Protein AF-A0A852MJ49-F1 (afdb_monomer)

Sequence (186 aa):
MVRHGMGSFLVFVGLRGSAAELALPATNFWIYPHNDLDAMMTRYAALSRDEVPENLAMMFITFPAAKDPTYEQRHPGRSCMTILTMARYEWFEEWAGTRAKHRGPDYERYKVAIAQRLLERALQRFPHLRDKVEFVEAASPLTNQHYLAAPRGEMYGAEHDVGRFSPAVVAAMRAETPVKNLYLTG

Solvent-accessible surface area (backbone atoms only — not comparable to full-atom values): 10591 Å² total; per-residue (Å²): 127,74,50,75,22,66,9,36,30,38,31,44,33,36,30,63,34,26,31,74,82,64,67,48,56,66,58,76,44,80,48,60,90,58,88,60,55,66,65,44,52,54,54,46,73,68,51,55,59,88,52,41,52,84,53,68,59,49,40,35,42,37,28,62,39,41,63,38,94,61,38,48,82,79,38,67,58,35,26,40,40,39,37,37,32,81,30,62,36,76,64,52,48,91,52,60,92,50,50,86,101,58,58,52,71,66,54,51,51,55,53,47,48,38,42,49,46,53,48,54,57,49,36,69,78,42,56,90,46,64,91,24,62,76,43,78,50,70,39,44,20,72,44,35,26,69,78,68,65,24,91,54,10,28,78,73,52,58,37,96,53,77,70,51,72,36,72,70,32,50,65,72,68,49,61,79,55,96,50,88,96,53,80,67,85,134

Nearest PDB structures (foldseek):
  2vfu-assembly1_A  TM=3.421E-01  e=7.381E-01  Streptomyces coelicolor A3(2)
  4cw4-assembly1_A-2  TM=2.694E-01  e=7.046E+00  Pseudomonas aeruginosa PAO1

InterPro domains:
  IPR052206 All-trans-retinol saturase [PTHR46091] (1-186)

Mean predicted aligned error: 3.56 Å

Foldseek 3Di:
DFAWAWAKKKKKWKFFFACVRLVPDQDKDKDAPDPPLPVLVVVQVPDALVCCLVRFGIKMKHWVRNNDPCNCVVPPRMTMMMMMGTHWLVSVVVQPPPDPVGSDPVSVVSSVSNQVSRVVVVCVVRVSRPVTTDDMDMDDLNNLCVPVVQVSNGPPTTHPDPVCPPPVNVVVPDQDDPDPPDGDDD

pLDDT: mean 95.4, std 3.11, range [75.81, 98.62]

Secondary structure (DSSP, 8-state):
-PPBPPEEEEEEEEEES-TTTTT--SSEEEE-S-S-HHHHHHHHHT--GGGTTT----EEEE-HHHH-TTHHHHSTTEEEEEEEEEE-GGGTGGGTTSBTTBS-HHHHHHHHHHHHHHHHHHHHH-GGGTTTEEEEEEE-HHHHHHHH--TT-BSSSB--SGGGGSHHHHHHT-S--SSTT-----

Organism: NCBI:txid1463675

Structure (mmCIF, N/CA/C/O backbone):
data_AF-A0A852MJ49-F1
#
_entry.id   AF-A0A852MJ49-F1
#
loop_
_atom_site.group_PDB
_atom_site.id
_atom_site.type_symbol
_atom_site.label_atom_id
_atom_site.label_alt_id
_atom_site.label_comp_id
_atom_site.label_asym_id
_atom_site.label_entity_id
_atom_site.label_seq_id
_atom_site.pdbx_PDB_ins_code
_atom_site.Cartn_x
_atom_site.Cartn_y
_atom_site.Cartn_z
_atom_site.occupancy
_atom_site.B_iso_or_equiv
_atom_site.auth_seq_id
_atom_site.auth_comp_id
_atom_site.auth_asym_id
_atom_site.auth_atom_id
_atom_site.pdbx_PDB_model_num
ATOM 1 N N . MET A 1 1 ? 17.516 -3.529 -19.414 1.00 75.81 1 MET A N 1
ATOM 2 C CA . MET A 1 1 ? 17.269 -2.334 -18.577 1.00 75.81 1 MET A CA 1
ATOM 3 C C . MET A 1 1 ? 16.587 -2.807 -17.304 1.00 75.81 1 MET A C 1
ATOM 5 O O . MET A 1 1 ? 15.834 -3.771 -17.395 1.00 75.81 1 MET A O 1
ATOM 9 N N . VAL A 1 2 ? 16.896 -2.221 -16.144 1.00 88.56 2 VAL A N 1
ATOM 10 C CA . VAL A 1 2 ? 16.235 -2.596 -14.882 1.00 88.56 2 VAL A CA 1
ATOM 11 C C . VAL A 1 2 ? 14.743 -2.269 -14.974 1.00 88.56 2 VAL A C 1
ATOM 13 O O . VAL A 1 2 ? 14.372 -1.257 -15.567 1.00 88.56 2 VAL A O 1
ATOM 16 N N . ARG A 1 3 ? 13.889 -3.146 -14.449 1.00 91.56 3 ARG A N 1
ATOM 17 C CA . ARG A 1 3 ? 12.440 -2.930 -14.414 1.00 91.56 3 ARG A CA 1
ATOM 18 C C . ARG A 1 3 ? 12.051 -2.380 -13.048 1.00 91.56 3 ARG A C 1
ATOM 20 O O . ARG A 1 3 ? 12.646 -2.772 -12.048 1.00 91.56 3 ARG A O 1
ATOM 27 N N . HIS A 1 4 ? 11.062 -1.494 -13.012 1.00 93.38 4 HIS A N 1
ATOM 28 C CA . HIS A 1 4 ? 10.449 -1.075 -11.752 1.00 93.38 4 HIS A CA 1
ATOM 29 C C . HIS A 1 4 ? 9.685 -2.250 -11.152 1.00 93.38 4 HIS A C 1
ATOM 31 O O . HIS A 1 4 ? 8.971 -2.944 -11.881 1.00 93.38 4 HIS A O 1
ATOM 37 N N . GLY A 1 5 ? 9.845 -2.457 -9.848 1.00 93.75 5 GLY A N 1
ATOM 38 C CA . GLY A 1 5 ? 9.038 -3.413 -9.109 1.00 93.75 5 GLY A CA 1
ATOM 39 C C . GLY A 1 5 ? 7.588 -2.957 -9.014 1.00 93.75 5 GLY A C 1
ATOM 40 O O . GLY A 1 5 ? 7.250 -1.798 -9.274 1.00 93.75 5 GLY A O 1
ATOM 41 N N . MET A 1 6 ? 6.712 -3.873 -8.615 1.00 93.06 6 MET A N 1
ATOM 42 C CA . MET A 1 6 ? 5.319 -3.518 -8.380 1.00 93.06 6 MET A CA 1
ATOM 43 C C . MET A 1 6 ? 5.183 -2.516 -7.219 1.00 93.06 6 MET A C 1
ATOM 45 O O . MET A 1 6 ? 5.873 -2.594 -6.198 1.00 93.06 6 MET A O 1
ATOM 49 N N . GLY A 1 7 ? 4.281 -1.553 -7.394 1.00 95.44 7 GLY A N 1
ATOM 50 C CA . GLY A 1 7 ? 3.926 -0.581 -6.371 1.00 95.44 7 GLY A CA 1
ATOM 51 C C . GLY A 1 7 ? 2.966 -1.134 -5.329 1.00 95.44 7 GLY A C 1
ATOM 52 O O . GLY A 1 7 ? 2.617 -2.319 -5.309 1.00 95.44 7 GLY A O 1
ATOM 53 N N . SER A 1 8 ? 2.512 -0.239 -4.460 1.00 95.19 8 SER A N 1
ATOM 54 C CA . SER A 1 8 ? 1.530 -0.549 -3.428 1.00 95.19 8 SER A CA 1
ATOM 55 C C . SER A 1 8 ? 0.316 0.353 -3.482 1.00 95.19 8 SER A C 1
ATOM 57 O O . SER A 1 8 ? 0.351 1.485 -3.967 1.00 95.19 8 SER A O 1
ATOM 59 N N . PHE A 1 9 ? -0.765 -0.183 -2.934 1.00 97.88 9 PHE A N 1
ATOM 60 C CA . PHE A 1 9 ? -1.941 0.568 -2.563 1.00 97.88 9 PHE A CA 1
ATOM 61 C C . PHE A 1 9 ? -2.156 0.410 -1.061 1.00 97.88 9 PHE A C 1
ATOM 63 O O . PHE A 1 9 ? -2.273 -0.706 -0.549 1.00 9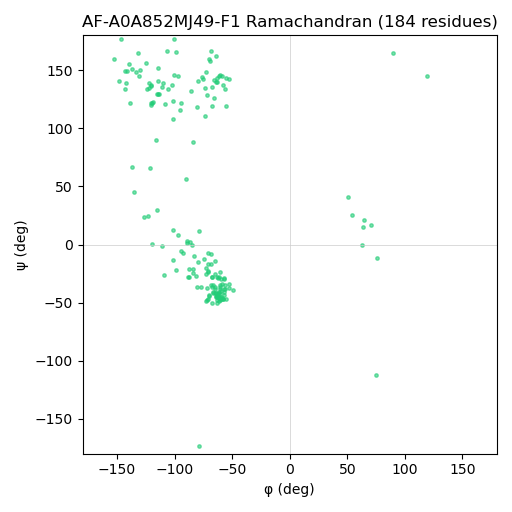7.88 9 PHE A O 1
ATOM 70 N N . LEU A 1 10 ? -2.173 1.534 -0.356 1.00 98.00 10 LEU A N 1
ATOM 71 C CA . LEU A 1 10 ? -2.323 1.600 1.092 1.00 98.00 10 LEU A CA 1
ATOM 72 C C . LEU A 1 10 ? -3.686 2.184 1.434 1.00 98.00 10 LEU A C 1
ATOM 74 O O . LEU A 1 10 ? -4.102 3.167 0.831 1.00 98.00 10 LEU A O 1
ATOM 78 N N . VAL A 1 11 ? -4.344 1.616 2.437 1.00 98.50 11 VAL A N 1
ATOM 79 C CA . VAL A 1 11 ? -5.546 2.170 3.060 1.00 98.50 11 VAL A CA 1
ATOM 80 C C . VAL A 1 11 ? -5.233 2.442 4.521 1.00 98.50 11 VAL A C 1
ATOM 82 O O . VAL A 1 11 ? -4.845 1.539 5.262 1.00 98.50 11 VAL A O 1
ATOM 85 N N . PHE A 1 12 ? -5.411 3.688 4.930 1.00 98.44 12 PHE A N 1
ATOM 86 C CA . PHE A 1 12 ? -5.281 4.157 6.298 1.00 98.44 12 PHE A CA 1
ATOM 87 C C . PHE A 1 12 ? -6.675 4.305 6.890 1.00 98.44 12 PHE A C 1
ATOM 89 O O . PHE A 1 12 ? -7.514 5.021 6.344 1.00 98.44 12 PHE A O 1
ATOM 96 N N . VAL A 1 13 ? -6.921 3.620 8.001 1.00 98.62 13 VAL A N 1
ATOM 97 C CA . VAL A 1 13 ? -8.224 3.586 8.661 1.00 98.62 13 VAL A CA 1
ATOM 98 C C . VAL A 1 13 ? -8.070 4.115 10.079 1.00 98.62 13 VAL A C 1
ATOM 100 O O . VAL A 1 13 ? -7.307 3.562 10.874 1.00 98.62 13 VAL A O 1
ATOM 103 N N . GLY A 1 14 ? -8.790 5.190 10.387 1.00 98.31 14 GLY A N 1
ATOM 104 C CA . GLY A 1 14 ? -8.919 5.723 11.740 1.00 98.31 14 GLY A CA 1
ATOM 105 C C . GLY A 1 14 ? -10.050 5.020 12.483 1.00 98.31 14 GLY A C 1
ATOM 106 O O . GLY A 1 14 ? -11.146 4.869 11.935 1.00 98.31 14 GLY A O 1
ATOM 107 N N . LEU A 1 15 ? -9.780 4.587 13.713 1.00 98.56 15 LEU A N 1
ATOM 108 C CA . LEU A 1 15 ? -10.715 3.842 14.548 1.00 98.56 15 LEU A CA 1
ATOM 109 C C . LEU A 1 15 ? -10.999 4.587 15.860 1.00 98.56 15 LEU A C 1
ATOM 111 O O . LEU A 1 15 ? -10.075 5.071 16.521 1.00 98.56 15 LEU A O 1
ATOM 115 N N . ARG A 1 16 ? -12.275 4.618 16.259 1.00 98.56 16 ARG A N 1
ATOM 116 C CA . ARG A 1 16 ? -12.730 5.077 17.576 1.00 98.56 16 ARG A CA 1
ATOM 117 C C . ARG A 1 16 ? -12.555 3.969 18.607 1.00 98.56 16 ARG A C 1
ATOM 119 O O . ARG A 1 16 ? -13.210 2.932 18.511 1.00 98.56 16 ARG A O 1
ATOM 126 N N . GLY A 1 17 ? -11.730 4.225 19.611 1.00 97.88 17 GLY A N 1
ATOM 127 C CA . GLY A 1 17 ? -11.363 3.293 20.672 1.00 97.88 17 GLY A CA 1
ATOM 128 C C . GLY A 1 17 ? -9.861 3.019 20.688 1.00 97.88 17 GLY A C 1
ATOM 129 O O . GLY A 1 17 ? -9.205 2.967 19.642 1.00 97.88 17 GLY A O 1
ATOM 130 N N . SER A 1 18 ? -9.327 2.845 21.891 1.00 98.06 18 SER A N 1
ATOM 131 C CA . SER A 1 18 ? -7.948 2.424 22.136 1.00 98.06 18 SER A CA 1
ATOM 132 C C . SER A 1 18 ? -7.691 1.009 21.611 1.00 98.06 18 SER A C 1
ATOM 134 O O . SER A 1 18 ? -8.610 0.209 21.414 1.00 98.06 18 SER A O 1
ATOM 136 N N . ALA A 1 19 ? -6.417 0.650 21.432 1.00 97.56 19 ALA A N 1
ATOM 137 C CA . ALA A 1 19 ? -6.051 -0.710 21.035 1.00 97.56 19 ALA A CA 1
ATOM 138 C C . ALA A 1 19 ? -6.541 -1.774 22.038 1.00 97.56 19 ALA A C 1
ATOM 140 O O . ALA A 1 19 ? -6.921 -2.868 21.624 1.00 97.56 19 ALA A O 1
ATOM 141 N N . ALA A 1 20 ? -6.570 -1.445 23.335 1.00 96.81 20 ALA A N 1
ATOM 142 C CA . ALA A 1 20 ? -7.043 -2.341 24.386 1.00 96.81 20 ALA A CA 1
ATOM 143 C C . ALA A 1 20 ? -8.570 -2.521 24.355 1.00 96.81 20 ALA A C 1
ATOM 145 O O . ALA A 1 20 ? -9.042 -3.656 24.359 1.00 96.81 20 ALA A O 1
ATOM 146 N N . GLU A 1 21 ? -9.341 -1.430 24.265 1.00 97.69 21 GLU A N 1
ATOM 147 C CA . GLU A 1 21 ? -10.814 -1.481 24.184 1.00 97.69 21 GLU A CA 1
ATOM 148 C C . GLU A 1 21 ? -11.299 -2.251 22.954 1.00 97.69 21 GLU A C 1
ATOM 150 O O . GLU A 1 21 ? -12.303 -2.959 23.008 1.00 97.69 21 GLU A O 1
ATOM 155 N N . LEU A 1 22 ? -10.575 -2.112 21.842 1.00 98.00 22 LEU A N 1
ATOM 156 C CA . LEU A 1 22 ? -10.893 -2.768 20.579 1.00 98.00 22 LEU A CA 1
ATOM 157 C C . LEU A 1 22 ? -10.255 -4.157 20.437 1.00 98.00 22 LEU A C 1
ATOM 159 O O . LEU A 1 22 ? -10.430 -4.786 19.398 1.00 98.00 22 LEU A O 1
ATOM 163 N N . ALA A 1 23 ? -9.515 -4.636 21.444 1.00 97.19 23 ALA A N 1
ATOM 164 C CA . ALA A 1 23 ? -8.791 -5.908 21.412 1.00 97.19 23 ALA A CA 1
ATOM 165 C C . ALA A 1 23 ? -7.910 -6.085 20.151 1.00 97.19 23 ALA A C 1
ATOM 167 O O . ALA A 1 23 ? -7.850 -7.166 19.555 1.00 97.19 23 ALA A O 1
ATOM 168 N N . LEU A 1 24 ? -7.227 -5.014 19.729 1.00 97.62 24 LEU A N 1
ATOM 169 C CA . LEU A 1 24 ? -6.393 -5.026 18.529 1.00 97.62 24 LEU A CA 1
ATOM 170 C C . LEU A 1 24 ? -5.110 -5.839 18.762 1.00 97.62 24 LEU A C 1
ATOM 172 O O . LEU A 1 24 ? -4.369 -5.567 19.709 1.00 97.62 24 LEU A O 1
ATOM 176 N N . PRO A 1 25 ? -4.783 -6.800 17.884 1.00 96.38 25 PRO A N 1
ATOM 177 C CA . PRO A 1 25 ? -3.556 -7.574 18.006 1.00 96.38 25 PRO A CA 1
ATOM 178 C C . PRO A 1 25 ? -2.329 -6.765 17.558 1.00 96.38 25 PRO A C 1
ATOM 180 O O . PRO A 1 25 ? -2.361 -6.056 16.553 1.00 96.38 25 PRO A O 1
ATOM 183 N N . ALA A 1 26 ? -1.195 -6.964 18.233 1.00 96.06 26 ALA A N 1
ATOM 184 C CA . ALA A 1 26 ? 0.102 -6.403 17.835 1.00 96.06 26 ALA A CA 1
ATOM 185 C C . ALA A 1 26 ? 0.786 -7.178 16.682 1.00 96.06 26 ALA A C 1
ATOM 187 O O . ALA A 1 26 ? 1.964 -6.967 16.389 1.00 96.06 26 ALA A O 1
ATOM 188 N N . THR A 1 27 ? 0.071 -8.091 16.017 1.00 96.50 27 THR A N 1
ATOM 189 C CA . THR A 1 27 ? 0.585 -8.924 14.923 1.00 96.50 27 THR A CA 1
ATOM 190 C C . THR A 1 27 ? 0.216 -8.368 13.548 1.00 96.50 27 THR A C 1
ATOM 192 O O . THR A 1 27 ? -0.621 -7.478 13.399 1.00 96.50 27 THR A O 1
ATOM 195 N N . ASN A 1 28 ? 0.885 -8.895 12.526 1.00 97.50 28 ASN A N 1
ATOM 196 C CA . ASN A 1 28 ? 0.569 -8.645 11.127 1.00 97.50 28 ASN A CA 1
ATOM 197 C C . ASN A 1 28 ? -0.213 -9.814 10.544 1.00 97.50 28 ASN A C 1
ATOM 199 O O . ASN A 1 28 ? 0.083 -10.968 10.854 1.00 97.50 28 ASN A O 1
ATOM 203 N N . PHE A 1 29 ? -1.131 -9.518 9.632 1.00 97.81 29 PHE A N 1
ATOM 204 C CA . PHE A 1 29 ? -1.857 -10.530 8.875 1.00 97.81 29 PHE A CA 1
ATOM 205 C C . PHE A 1 29 ? -1.502 -10.403 7.406 1.00 97.81 29 PHE A C 1
ATOM 207 O O . PHE A 1 29 ? -1.608 -9.315 6.856 1.00 97.81 29 PHE A O 1
ATOM 214 N N . TRP A 1 30 ? -1.133 -11.516 6.782 1.00 96.88 30 TRP A N 1
ATOM 215 C CA . TRP A 1 30 ? -1.100 -11.666 5.332 1.00 96.88 30 TRP A CA 1
A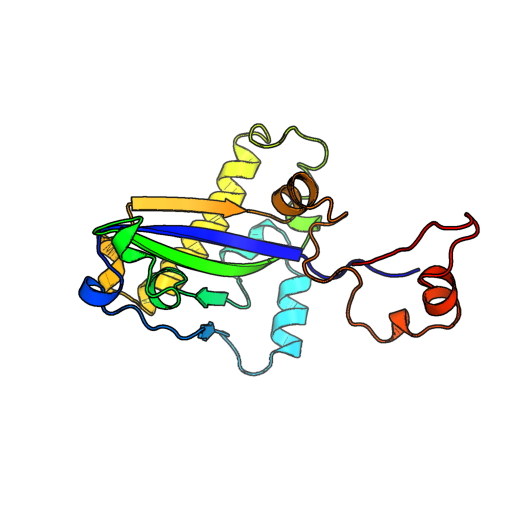TOM 216 C C . TRP A 1 30 ? -2.250 -12.584 4.947 1.00 96.88 30 TRP A C 1
ATOM 218 O O . TRP A 1 30 ? -2.345 -13.702 5.452 1.00 96.88 30 TRP A O 1
ATOM 228 N N . ILE A 1 31 ? -3.152 -12.093 4.108 1.00 95.38 31 ILE A N 1
ATOM 229 C CA . ILE A 1 31 ? -4.366 -12.800 3.719 1.00 95.38 31 ILE A CA 1
ATOM 230 C C . ILE A 1 31 ? -4.334 -12.967 2.206 1.00 95.38 31 ILE A C 1
ATOM 232 O O . ILE A 1 31 ? -4.289 -11.986 1.460 1.00 95.38 31 ILE A O 1
ATOM 236 N N . TYR A 1 32 ? -4.387 -14.225 1.783 1.00 95.00 32 TYR A N 1
ATOM 237 C CA . TYR A 1 32 ? -4.420 -14.639 0.390 1.00 95.00 32 TYR A CA 1
ATOM 238 C C . TYR A 1 32 ? -5.703 -15.447 0.144 1.00 95.00 32 TYR A C 1
ATOM 240 O O . TYR A 1 32 ? -6.054 -16.284 0.977 1.00 95.00 32 TYR A O 1
ATOM 248 N N . PRO A 1 33 ? -6.419 -15.218 -0.969 1.00 90.62 33 PRO A N 1
ATOM 249 C CA . PRO A 1 33 ? -7.602 -15.990 -1.337 1.00 90.62 33 PRO A CA 1
ATOM 250 C C . PRO A 1 33 ? -7.262 -17.408 -1.825 1.00 90.62 33 PRO A C 1
ATOM 252 O O . PRO A 1 33 ? -8.130 -18.279 -1.818 1.00 90.62 33 PRO A O 1
ATOM 255 N N . HIS A 1 34 ? -6.016 -17.652 -2.250 1.00 90.94 34 HIS A N 1
ATOM 256 C CA . HIS A 1 34 ? -5.562 -18.922 -2.819 1.00 90.94 34 HIS A CA 1
ATOM 257 C C . HIS A 1 34 ? -4.162 -19.299 -2.315 1.00 90.94 34 HIS A C 1
ATOM 259 O O . HIS A 1 34 ? -3.375 -18.427 -1.957 1.00 90.94 34 HIS A O 1
ATOM 265 N N . ASN A 1 35 ? -3.847 -20.599 -2.332 1.00 93.94 35 ASN A N 1
ATOM 266 C CA . ASN A 1 35 ? -2.543 -21.129 -1.905 1.00 93.94 35 ASN A CA 1
ATOM 267 C C . ASN A 1 35 ? -1.473 -21.087 -3.010 1.00 93.94 35 ASN A C 1
ATOM 269 O O . ASN A 1 35 ? -0.285 -21.074 -2.706 1.00 93.94 35 ASN A O 1
ATOM 273 N N . ASP A 1 36 ? -1.883 -21.078 -4.281 1.00 96.00 36 ASP A N 1
ATOM 274 C CA . ASP A 1 36 ? -0.975 -20.906 -5.419 1.00 96.00 36 ASP A CA 1
ATOM 275 C C . ASP A 1 36 ? -0.733 -19.410 -5.648 1.00 96.00 36 ASP A C 1
ATOM 277 O O . ASP A 1 36 ? -1.480 -18.733 -6.367 1.00 96.00 36 ASP A O 1
ATOM 281 N N . LEU A 1 37 ? 0.276 -18.888 -4.950 1.00 94.56 37 LEU A N 1
ATOM 282 C CA . LEU A 1 37 ? 0.601 -17.465 -4.951 1.00 94.56 37 LEU A CA 1
ATOM 283 C C . LEU A 1 37 ? 1.119 -17.004 -6.316 1.00 94.56 37 LEU A C 1
ATOM 285 O O . LEU A 1 37 ? 0.766 -15.911 -6.754 1.00 94.56 37 LEU A O 1
ATOM 289 N N . ASP A 1 38 ? 1.881 -17.840 -7.019 1.00 93.50 38 ASP A N 1
ATOM 290 C CA . ASP A 1 38 ? 2.473 -17.491 -8.310 1.00 93.50 38 ASP A CA 1
ATOM 291 C C . ASP A 1 38 ? 1.396 -17.332 -9.387 1.00 93.50 38 ASP A C 1
ATOM 293 O O . ASP A 1 38 ? 1.324 -16.294 -10.057 1.00 93.50 38 ASP A O 1
ATOM 297 N N . ALA A 1 39 ? 0.495 -18.311 -9.524 1.00 95.62 39 ALA A N 1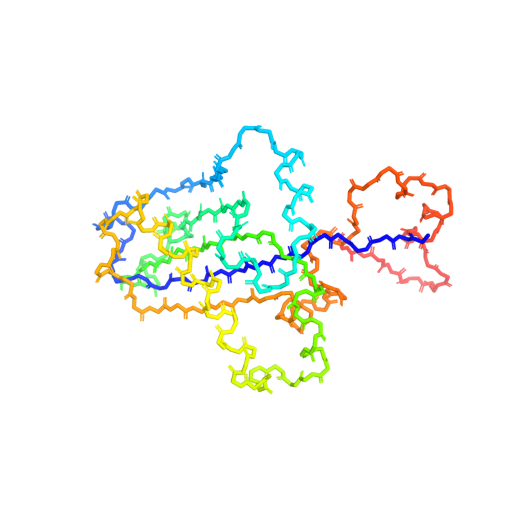
ATOM 298 C CA . ALA A 1 39 ? -0.606 -18.216 -10.480 1.00 95.62 39 ALA A CA 1
ATOM 299 C C . ALA A 1 39 ? -1.579 -17.087 -10.114 1.00 95.62 39 ALA A C 1
ATOM 301 O O . ALA A 1 39 ? -2.114 -16.403 -10.991 1.00 95.62 39 ALA A O 1
ATOM 302 N N . MET A 1 40 ? -1.821 -16.869 -8.818 1.00 95.50 40 MET A N 1
ATOM 303 C CA . MET A 1 40 ? -2.656 -15.772 -8.334 1.00 95.50 40 MET A CA 1
ATOM 304 C C . MET A 1 40 ? -2.060 -14.407 -8.697 1.00 95.50 40 MET A C 1
ATOM 306 O O . MET A 1 40 ? -2.761 -13.590 -9.293 1.00 95.50 40 MET A O 1
ATOM 310 N N . MET A 1 41 ? -0.780 -14.173 -8.404 1.00 94.00 41 MET A N 1
ATOM 311 C CA . MET A 1 41 ? -0.117 -12.904 -8.709 1.00 94.00 41 MET A CA 1
ATOM 312 C C . MET A 1 41 ? 0.050 -12.688 -10.216 1.00 94.00 41 MET A C 1
ATOM 314 O O . MET A 1 41 ? -0.114 -11.562 -10.682 1.00 94.00 41 MET A O 1
ATOM 318 N N . THR A 1 42 ? 0.279 -13.754 -10.990 1.00 94.75 42 THR A N 1
ATOM 319 C CA . THR A 1 42 ? 0.332 -13.696 -12.462 1.00 94.75 42 THR A CA 1
ATOM 320 C C . THR A 1 42 ? -1.001 -13.235 -13.047 1.00 94.75 42 THR A C 1
ATOM 322 O O . THR A 1 42 ? -1.034 -12.308 -13.855 1.00 94.75 42 THR A O 1
ATOM 325 N N . ARG A 1 43 ? -2.118 -13.829 -12.601 1.00 96.06 43 ARG A N 1
ATOM 326 C CA . ARG A 1 43 ? -3.466 -13.408 -13.018 1.00 96.06 43 ARG A CA 1
ATOM 327 C C . ARG A 1 43 ? -3.765 -11.977 -12.586 1.00 96.06 43 ARG A C 1
ATOM 329 O O . ARG A 1 43 ? -4.251 -11.195 -13.391 1.00 96.06 43 ARG A O 1
ATOM 336 N N . TYR A 1 44 ? -3.428 -11.626 -11.347 1.00 96.44 44 TYR A N 1
ATOM 337 C CA . TYR A 1 44 ? -3.658 -10.290 -10.802 1.00 96.44 44 TYR A CA 1
ATOM 338 C C . TYR A 1 44 ? -2.910 -9.204 -11.573 1.00 96.44 44 TYR A C 1
ATOM 340 O O . TYR A 1 44 ? -3.488 -8.180 -11.922 1.00 96.44 44 TYR A O 1
ATOM 348 N N . ALA A 1 45 ? -1.636 -9.434 -11.897 1.00 94.50 45 ALA A N 1
ATOM 349 C CA . ALA A 1 45 ? -0.834 -8.483 -12.656 1.00 94.50 45 ALA A CA 1
ATOM 350 C C . ALA A 1 45 ? -1.352 -8.278 -14.092 1.00 94.50 45 ALA A C 1
ATOM 352 O O . ALA A 1 45 ? -1.118 -7.214 -14.672 1.00 94.50 45 ALA A O 1
ATOM 353 N N . ALA A 1 46 ? -2.060 -9.264 -14.651 1.00 96.44 46 ALA A N 1
ATOM 354 C CA . ALA A 1 46 ? -2.650 -9.211 -15.986 1.00 96.44 46 ALA A CA 1
ATOM 355 C C . ALA A 1 46 ? -4.010 -8.490 -16.048 1.00 96.44 46 ALA A C 1
ATOM 357 O O . ALA A 1 46 ? -4.487 -8.224 -17.149 1.00 96.44 46 ALA A O 1
ATOM 358 N N . LEU A 1 47 ? -4.619 -8.159 -14.903 1.00 97.31 47 LEU A N 1
ATOM 359 C CA . LEU A 1 47 ? -5.917 -7.486 -14.858 1.00 97.31 47 LEU A CA 1
ATOM 360 C C . LEU A 1 47 ? -5.869 -6.092 -15.489 1.00 97.31 47 LEU A C 1
ATOM 362 O O . LEU A 1 47 ? -4.915 -5.323 -15.294 1.00 97.31 47 LEU A O 1
ATOM 366 N N . SER A 1 48 ? -6.956 -5.740 -16.173 1.00 97.00 48 SER A N 1
ATOM 367 C CA . SER A 1 48 ? -7.266 -4.347 -16.473 1.00 97.00 48 SER A CA 1
ATOM 368 C C . SER A 1 48 ? -7.654 -3.606 -15.192 1.00 97.00 48 SER A C 1
ATOM 370 O O . SER A 1 48 ? -8.081 -4.214 -14.209 1.00 97.00 48 SER A O 1
ATOM 372 N N . ARG A 1 49 ? -7.526 -2.273 -15.191 1.00 95.44 49 ARG A N 1
ATOM 373 C CA . ARG A 1 49 ? -7.826 -1.460 -13.999 1.00 95.44 49 ARG A CA 1
ATOM 374 C C . ARG A 1 49 ? -9.255 -1.689 -13.484 1.00 95.44 49 ARG A C 1
ATOM 376 O O . ARG A 1 49 ? -9.462 -1.767 -12.281 1.00 95.44 49 ARG A O 1
ATOM 383 N N . ASP A 1 50 ? -10.222 -1.852 -14.386 1.00 95.31 50 ASP A N 1
ATOM 384 C CA . ASP A 1 50 ? -11.642 -1.939 -14.032 1.00 95.31 50 ASP A CA 1
ATOM 385 C C . ASP A 1 50 ? -11.969 -3.261 -13.316 1.00 95.31 50 ASP A C 1
ATOM 387 O O . ASP A 1 50 ? -12.914 -3.333 -12.534 1.00 95.31 50 ASP A O 1
ATOM 391 N N . GLU A 1 51 ? -11.150 -4.297 -13.516 1.00 96.88 51 GLU A N 1
ATOM 392 C CA . GLU A 1 51 ? -11.300 -5.600 -12.863 1.00 96.88 51 GLU A CA 1
ATOM 393 C C . GLU A 1 51 ? -10.660 -5.649 -11.465 1.00 96.88 51 GLU A C 1
ATOM 395 O O . GLU A 1 51 ? -11.020 -6.505 -10.651 1.00 96.88 51 GLU A O 1
ATOM 400 N N . VAL A 1 52 ? -9.716 -4.748 -11.161 1.00 96.50 52 VAL A N 1
ATOM 401 C CA . VAL A 1 52 ? -8.914 -4.775 -9.923 1.00 96.50 52 VAL A CA 1
ATOM 402 C C . VAL A 1 52 ? -9.758 -4.729 -8.644 1.00 96.50 52 VAL A C 1
ATOM 404 O O . VAL A 1 52 ? -9.487 -5.552 -7.764 1.00 96.50 52 VAL A O 1
ATOM 407 N N . PRO A 1 53 ? -10.768 -3.841 -8.489 1.00 95.25 53 PRO A N 1
ATOM 408 C CA . PRO A 1 53 ? -11.518 -3.733 -7.235 1.00 95.25 53 PRO A CA 1
ATOM 409 C C . PRO A 1 53 ? -12.163 -5.053 -6.789 1.00 95.25 53 PRO A C 1
ATOM 411 O O . PRO A 1 53 ? -12.185 -5.359 -5.597 1.00 95.25 53 PRO A O 1
ATOM 414 N N . GLU A 1 54 ? -12.625 -5.870 -7.737 1.00 94.75 54 GLU A N 1
ATOM 415 C CA . GLU A 1 54 ? -13.281 -7.149 -7.444 1.00 94.75 54 GLU A CA 1
ATOM 416 C C . GLU A 1 54 ? -12.285 -8.315 -7.302 1.00 94.75 54 GLU A C 1
ATOM 418 O O . GLU A 1 54 ? -12.573 -9.305 -6.628 1.00 94.75 54 GLU A O 1
ATOM 423 N N . ASN A 1 55 ? -11.075 -8.186 -7.856 1.00 94.94 55 ASN A N 1
ATOM 424 C CA . ASN A 1 55 ? -10.107 -9.280 -7.993 1.00 94.94 55 ASN A CA 1
ATOM 425 C C . ASN A 1 55 ? -8.812 -9.074 -7.184 1.00 94.94 55 ASN A C 1
ATOM 427 O O . ASN A 1 55 ? -7.750 -9.571 -7.557 1.00 94.94 55 ASN A O 1
ATOM 431 N N . LEU A 1 56 ? -8.879 -8.361 -6.055 1.00 94.12 56 LEU A N 1
ATOM 432 C CA . LEU A 1 56 ? -7.728 -8.125 -5.173 1.00 94.12 56 LEU A CA 1
ATOM 433 C C . LEU A 1 56 ? -7.062 -9.441 -4.734 1.00 94.12 56 LEU A C 1
ATOM 435 O O . LEU A 1 56 ? -7.689 -10.264 -4.058 1.00 94.12 56 LEU A O 1
ATOM 439 N N . ALA A 1 57 ? -5.787 -9.611 -5.089 1.00 92.44 57 ALA A N 1
ATOM 440 C CA . ALA A 1 57 ? -5.052 -10.863 -4.899 1.00 92.44 57 ALA A CA 1
ATOM 441 C C . ALA A 1 57 ? -4.504 -11.079 -3.492 1.00 92.44 57 ALA A C 1
ATOM 443 O O . ALA A 1 57 ? -4.312 -12.209 -3.071 1.00 92.44 57 ALA A O 1
ATOM 444 N N . MET A 1 58 ? -4.224 -10.020 -2.748 1.00 95.31 58 MET A N 1
ATOM 445 C CA . MET A 1 58 ? -3.711 -10.154 -1.391 1.00 95.31 58 MET A CA 1
ATOM 446 C C . MET A 1 58 ? -4.097 -8.945 -0.559 1.00 95.31 58 MET A C 1
ATOM 448 O O . MET A 1 58 ? -4.389 -7.873 -1.092 1.00 95.31 58 MET A O 1
ATOM 452 N N . MET A 1 59 ? -4.076 -9.109 0.756 1.00 96.44 59 MET A N 1
ATOM 453 C CA . MET A 1 59 ? -4.082 -7.976 1.669 1.00 96.44 59 MET A CA 1
ATOM 454 C C . MET A 1 59 ? -3.184 -8.247 2.869 1.00 96.44 59 MET A C 1
ATOM 456 O O . MET A 1 59 ? -3.163 -9.344 3.426 1.00 96.44 59 MET A O 1
ATOM 460 N N . PHE A 1 60 ? -2.451 -7.223 3.269 1.00 98.06 60 PHE A N 1
ATOM 461 C CA . PHE A 1 60 ? -1.718 -7.171 4.516 1.00 98.06 60 PHE A CA 1
ATOM 462 C C . PHE A 1 60 ? -2.456 -6.239 5.474 1.00 98.06 60 PHE A C 1
ATOM 464 O O . PHE A 1 60 ? -2.851 -5.153 5.060 1.00 98.06 60 PHE A O 1
ATOM 471 N N . ILE A 1 61 ? -2.644 -6.636 6.732 1.00 98.50 61 ILE A N 1
ATOM 472 C CA . ILE A 1 61 ? -3.288 -5.813 7.767 1.00 98.50 61 ILE A CA 1
ATOM 473 C C . ILE A 1 61 ? -2.340 -5.665 8.954 1.00 98.50 61 ILE A C 1
ATOM 475 O O . ILE A 1 61 ? -1.787 -6.651 9.448 1.00 98.50 61 ILE A O 1
ATOM 479 N N . THR A 1 62 ? -2.200 -4.436 9.445 1.00 98.44 62 THR A N 1
ATOM 480 C CA . THR A 1 62 ? -1.458 -4.106 10.666 1.00 98.44 62 THR A CA 1
ATOM 481 C C . THR A 1 62 ? -2.218 -3.091 11.511 1.00 98.44 62 THR A C 1
ATOM 483 O O . THR A 1 62 ? -2.893 -2.212 10.977 1.00 98.44 62 THR A O 1
ATOM 486 N N . PHE A 1 63 ? -2.016 -3.151 12.827 1.00 98.31 63 PHE A N 1
ATOM 487 C CA . PHE A 1 63 ? -2.504 -2.167 13.793 1.00 98.31 63 PHE A CA 1
ATOM 488 C C . PHE A 1 63 ? -1.316 -1.466 14.470 1.00 98.31 63 PHE A C 1
ATOM 490 O O . PHE A 1 63 ? -0.805 -1.963 15.476 1.00 98.31 63 PHE A O 1
ATOM 497 N N . PRO A 1 64 ? -0.811 -0.339 13.927 1.00 96.88 64 PRO A N 1
ATOM 498 C CA . PRO A 1 64 ? 0.329 0.368 14.514 1.00 96.88 64 PRO A CA 1
ATOM 499 C C . PRO A 1 64 ? 0.092 0.795 15.969 1.00 96.88 64 PRO A C 1
ATOM 501 O O . PRO A 1 64 ? 0.990 0.657 16.794 1.00 96.88 64 PRO A O 1
ATOM 504 N N . ALA A 1 65 ? -1.131 1.222 16.303 1.00 96.56 65 ALA A N 1
ATOM 505 C CA . ALA A 1 65 ? -1.508 1.622 17.661 1.00 96.56 65 ALA A CA 1
ATOM 506 C C . ALA A 1 65 ? -1.350 0.499 18.704 1.00 96.56 65 ALA A C 1
ATOM 508 O O . ALA A 1 65 ? -1.059 0.780 19.859 1.00 96.56 65 ALA A O 1
ATOM 509 N N . ALA A 1 66 ? -1.496 -0.770 18.306 1.00 97.50 66 ALA A N 1
ATOM 510 C CA . ALA A 1 66 ? -1.300 -1.917 19.197 1.00 97.50 66 ALA A CA 1
ATOM 511 C C . ALA A 1 66 ? 0.183 -2.278 19.406 1.00 97.50 66 ALA A C 1
ATOM 513 O O . ALA A 1 66 ? 0.513 -3.049 20.304 1.00 97.50 66 ALA A O 1
ATOM 514 N N . LYS A 1 67 ? 1.080 -1.757 18.559 1.00 97.50 67 LYS A N 1
ATOM 515 C CA . LYS A 1 67 ? 2.520 -2.063 18.573 1.00 97.50 67 LYS A CA 1
ATOM 516 C C . LYS A 1 67 ? 3.353 -1.006 19.279 1.00 97.50 67 LYS A C 1
ATOM 518 O O . LYS A 1 67 ? 4.471 -1.295 19.692 1.00 97.50 67 LYS A O 1
ATOM 523 N N . ASP A 1 68 ? 2.831 0.210 19.380 1.00 96.38 68 ASP A N 1
ATOM 524 C CA . ASP A 1 68 ? 3.475 1.304 20.088 1.00 96.38 68 ASP A CA 1
ATOM 525 C C . ASP A 1 68 ? 2.827 1.479 21.474 1.00 96.38 68 ASP A C 1
ATOM 527 O O . ASP A 1 68 ? 1.710 1.994 21.562 1.00 96.38 68 ASP A O 1
ATOM 531 N N . PRO A 1 69 ? 3.518 1.106 22.569 1.00 93.56 69 PRO A N 1
ATOM 532 C CA . PRO A 1 69 ? 2.973 1.210 23.924 1.00 93.56 69 PRO A CA 1
ATOM 533 C C . PRO A 1 69 ? 2.713 2.660 24.366 1.00 93.56 69 PRO A C 1
ATOM 535 O O . PRO A 1 69 ? 2.023 2.886 25.358 1.00 93.56 69 PRO A O 1
ATOM 538 N N . THR A 1 70 ? 3.246 3.653 23.648 1.00 96.56 70 THR A N 1
ATOM 539 C CA . THR A 1 70 ? 3.036 5.079 23.932 1.00 96.56 70 THR A CA 1
ATOM 540 C C . THR A 1 70 ? 1.881 5.688 23.135 1.00 96.56 70 THR A C 1
ATOM 542 O O . THR A 1 70 ? 1.531 6.846 23.363 1.00 96.56 70 THR A O 1
ATOM 545 N N . TYR A 1 71 ? 1.275 4.940 22.203 1.00 97.12 71 TYR A N 1
ATOM 546 C CA . TYR A 1 71 ? 0.276 5.482 21.280 1.00 97.12 71 TYR A CA 1
ATOM 547 C C . TYR A 1 71 ? -0.942 6.052 22.010 1.00 97.12 71 TYR A C 1
ATOM 549 O O . TYR A 1 71 ? -1.326 7.190 21.750 1.00 97.12 71 TYR A O 1
ATOM 557 N N . GLU A 1 72 ? -1.494 5.301 22.966 1.00 96.44 72 GLU A N 1
ATOM 558 C CA . GLU A 1 72 ? -2.678 5.703 23.738 1.00 96.44 72 GLU A CA 1
ATOM 559 C C . GLU A 1 72 ? -2.449 7.001 24.522 1.00 96.44 72 GLU A C 1
ATOM 561 O O . GLU A 1 72 ? -3.337 7.837 24.621 1.00 96.44 72 GLU A O 1
ATOM 566 N N . GLN A 1 73 ? -1.231 7.227 25.023 1.00 97.25 73 GLN A N 1
ATOM 567 C CA . GLN A 1 73 ? -0.899 8.453 25.757 1.00 97.25 73 GLN A CA 1
ATOM 568 C C . GLN A 1 73 ? -0.946 9.688 24.846 1.00 97.25 73 GLN A C 1
ATOM 570 O O . GLN A 1 73 ? -1.316 10.776 25.281 1.00 97.25 73 GLN A O 1
ATOM 575 N N . ARG A 1 74 ? -0.565 9.524 23.573 1.00 97.12 74 ARG A N 1
ATOM 576 C CA . ARG A 1 74 ? -0.524 10.601 22.570 1.00 97.12 74 ARG A CA 1
ATOM 577 C C . ARG A 1 74 ? -1.862 10.772 21.847 1.00 97.12 74 ARG A C 1
ATOM 579 O O . ARG A 1 74 ? -2.173 11.872 21.390 1.00 97.12 74 ARG A O 1
ATOM 586 N N . HIS A 1 75 ? -2.642 9.699 21.734 1.00 96.50 75 HIS A N 1
ATOM 587 C CA . HIS A 1 75 ? -3.916 9.656 21.019 1.00 96.50 75 HIS A CA 1
ATOM 588 C C . HIS A 1 75 ? -4.995 8.891 21.811 1.00 96.50 75 HIS A C 1
ATOM 590 O O . HIS A 1 75 ? -5.441 7.840 21.349 1.00 96.50 75 HIS A O 1
ATOM 596 N N . PRO A 1 76 ? -5.443 9.409 22.970 1.00 97.25 76 PRO A N 1
ATOM 597 C CA . PRO A 1 76 ? -6.381 8.693 23.831 1.00 97.25 76 PRO A CA 1
ATOM 598 C C . PRO A 1 76 ? -7.689 8.327 23.123 1.00 97.25 76 PRO A C 1
ATOM 600 O O . PRO A 1 76 ? -8.262 9.152 22.402 1.00 97.25 76 PRO A O 1
ATOM 603 N N . GLY A 1 77 ? -8.168 7.101 23.341 1.00 97.38 77 GLY A N 1
ATOM 604 C CA . GLY A 1 77 ? -9.424 6.593 22.786 1.00 97.38 77 GLY A CA 1
ATOM 605 C C . GLY A 1 77 ? -9.431 6.488 21.259 1.00 97.38 77 GLY A C 1
ATOM 606 O O . GLY A 1 77 ? -10.501 6.501 20.645 1.00 97.38 77 GLY A O 1
ATOM 607 N N . ARG A 1 78 ? -8.257 6.428 20.621 1.00 97.88 78 ARG A N 1
ATOM 608 C CA . ARG A 1 78 ? -8.110 6.306 19.167 1.00 97.88 78 ARG A CA 1
ATOM 609 C C . ARG A 1 78 ? -7.094 5.234 18.824 1.00 97.88 78 ARG A C 1
ATOM 611 O O . ARG A 1 78 ? -6.094 5.038 19.506 1.00 97.88 78 ARG A O 1
ATOM 618 N N . SER A 1 79 ? -7.312 4.587 17.693 1.00 98.06 79 SER A N 1
ATOM 619 C CA . SER A 1 79 ? -6.365 3.636 17.126 1.00 98.06 79 SER A CA 1
ATOM 620 C C . SER A 1 79 ? -6.411 3.687 15.605 1.00 98.06 79 SER A C 1
ATOM 622 O O . SER A 1 79 ? -7.176 4.445 15.000 1.00 98.06 79 SER A O 1
ATOM 624 N N . CYS A 1 80 ? -5.541 2.916 14.961 1.00 97.50 80 CYS A N 1
ATOM 625 C CA . CYS A 1 80 ? -5.461 2.883 13.513 1.00 97.50 80 CYS A CA 1
ATOM 626 C C . CYS A 1 80 ? -5.208 1.474 12.990 1.00 97.50 80 CYS A C 1
ATOM 628 O O . CYS A 1 80 ? -4.544 0.649 13.625 1.00 97.50 80 CYS A O 1
ATOM 630 N N . MET A 1 81 ? -5.727 1.235 11.793 1.00 98.38 81 MET A N 1
ATOM 631 C CA . MET A 1 81 ? -5.470 0.053 10.987 1.00 98.38 81 MET A CA 1
ATOM 632 C C . MET A 1 81 ? -4.896 0.508 9.649 1.00 98.38 81 MET A C 1
ATOM 634 O O . MET A 1 81 ? -5.416 1.432 9.025 1.00 98.38 81 MET A O 1
ATOM 638 N N . THR A 1 82 ? -3.840 -0.157 9.197 1.00 98.44 82 THR A N 1
ATOM 639 C CA . THR A 1 82 ? -3.300 0.032 7.851 1.00 98.44 82 THR A CA 1
ATOM 640 C C . THR A 1 82 ? -3.485 -1.256 7.073 1.00 98.44 82 THR A C 1
ATOM 642 O O . THR A 1 82 ? -3.110 -2.331 7.548 1.00 98.44 82 THR A O 1
ATOM 645 N N . ILE A 1 83 ? -4.051 -1.134 5.877 1.00 98.56 83 ILE A N 1
ATOM 646 C CA . ILE A 1 83 ? -4.193 -2.226 4.921 1.00 98.56 83 ILE A CA 1
ATOM 647 C C . ILE A 1 83 ? -3.269 -1.941 3.741 1.00 98.56 83 ILE A C 1
ATOM 649 O O . ILE A 1 83 ? -3.229 -0.817 3.249 1.00 98.56 83 ILE A O 1
ATOM 653 N N . LEU A 1 84 ? -2.536 -2.945 3.280 1.00 97.94 84 LEU A N 1
ATOM 654 C CA . LEU A 1 84 ? -1.699 -2.868 2.088 1.00 97.94 84 LEU A CA 1
ATOM 655 C C . LEU A 1 84 ? -2.130 -3.940 1.092 1.00 97.94 84 LEU A C 1
ATOM 657 O O . LEU A 1 84 ? -2.374 -5.083 1.469 1.00 97.94 84 LEU A O 1
ATOM 661 N N . THR A 1 85 ? -2.166 -3.586 -0.186 1.00 97.31 85 THR A N 1
ATOM 662 C CA . THR A 1 85 ? -2.153 -4.539 -1.298 1.00 97.31 85 THR A CA 1
ATOM 663 C C . THR A 1 85 ? -1.126 -4.113 -2.338 1.00 97.31 85 THR A C 1
ATOM 665 O O . THR A 1 85 ? -0.642 -2.978 -2.330 1.00 97.31 85 THR A O 1
ATOM 668 N N . MET A 1 86 ? -0.788 -5.028 -3.236 1.00 95.69 86 MET A N 1
ATOM 669 C CA . MET A 1 86 ? 0.054 -4.717 -4.378 1.00 95.69 86 MET A CA 1
ATOM 670 C C . MET A 1 86 ? -0.735 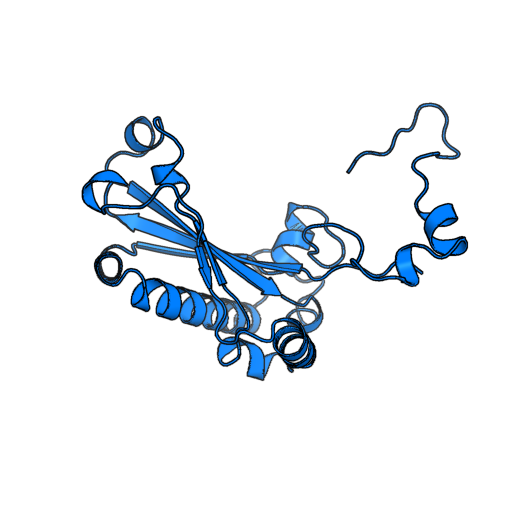-3.950 -5.437 1.00 95.69 86 MET A C 1
ATOM 672 O O . MET A 1 86 ? -1.905 -4.252 -5.691 1.00 95.69 86 MET A O 1
ATOM 676 N N . ALA A 1 87 ? -0.086 -2.986 -6.085 1.00 96.94 87 ALA A N 1
ATOM 677 C CA . ALA A 1 87 ? -0.699 -2.212 -7.151 1.00 96.94 87 ALA A CA 1
ATOM 678 C C . ALA A 1 87 ? 0.265 -1.873 -8.280 1.00 96.94 87 ALA A C 1
ATOM 680 O O . ALA A 1 87 ? 1.379 -1.399 -8.062 1.00 96.94 87 ALA A O 1
ATOM 681 N N . ARG A 1 88 ? -0.201 -2.072 -9.512 1.00 96.44 88 ARG A N 1
ATOM 682 C CA . ARG A 1 88 ? 0.524 -1.660 -10.710 1.00 96.44 88 ARG A CA 1
ATOM 683 C C . ARG A 1 88 ? 0.333 -0.171 -10.970 1.00 96.44 88 ARG A C 1
ATOM 685 O O . ARG A 1 88 ? -0.769 0.357 -10.825 1.00 96.44 88 ARG A O 1
ATOM 692 N N . TYR A 1 89 ? 1.401 0.493 -11.400 1.00 97.06 89 TYR A N 1
ATOM 693 C CA . TYR A 1 89 ? 1.351 1.897 -11.802 1.00 97.06 89 TYR A CA 1
ATOM 694 C C . TYR A 1 89 ? 0.394 2.117 -12.976 1.00 97.06 89 TYR A C 1
ATOM 696 O O . TYR A 1 89 ? -0.349 3.093 -12.994 1.00 97.06 89 TYR A O 1
ATOM 704 N N . GLU A 1 90 ? 0.371 1.175 -13.922 1.00 97.19 90 GLU A N 1
ATOM 705 C CA . GLU A 1 90 ? -0.437 1.222 -15.143 1.00 97.19 90 GLU A CA 1
ATOM 706 C C . GLU A 1 90 ? -1.934 1.366 -14.858 1.00 97.19 90 GLU A C 1
ATOM 708 O O . GLU A 1 90 ? -2.657 1.983 -15.633 1.00 97.19 90 GLU A O 1
ATOM 713 N N . TRP A 1 91 ? -2.412 0.872 -13.714 1.00 97.81 91 TRP A N 1
ATOM 714 C CA . TRP A 1 91 ? -3.812 1.030 -13.320 1.00 97.81 91 TRP A CA 1
ATOM 715 C C . TRP A 1 91 ? -4.194 2.472 -12.974 1.00 97.81 91 TRP A C 1
ATOM 717 O O . TRP A 1 91 ? -5.379 2.794 -12.930 1.00 97.81 91 TRP A O 1
ATOM 727 N N . PHE A 1 92 ? -3.207 3.335 -12.731 1.00 97.69 92 PHE A N 1
ATOM 728 C CA . PHE A 1 92 ? -3.387 4.742 -12.382 1.00 97.69 92 PHE A CA 1
ATOM 729 C C . PHE A 1 92 ? -2.733 5.695 -13.394 1.00 97.69 92 PHE A C 1
ATOM 731 O O . PHE A 1 92 ? -2.807 6.909 -13.221 1.00 97.69 92 PHE A O 1
ATOM 738 N N . GLU A 1 93 ? -2.098 5.171 -14.443 1.00 96.50 93 GLU A N 1
ATOM 739 C CA . GLU A 1 93 ? -1.234 5.934 -15.351 1.00 96.50 93 GLU A CA 1
ATOM 740 C C . GLU A 1 93 ? -1.969 7.050 -16.104 1.00 96.50 93 GLU A C 1
ATOM 742 O O . GLU A 1 93 ? -1.372 8.091 -16.361 1.00 96.50 93 GLU A O 1
ATOM 747 N N . GLU A 1 94 ? -3.274 6.904 -16.357 1.00 96.94 94 GLU A N 1
ATOM 748 C CA . GLU A 1 94 ? -4.104 7.954 -16.975 1.00 96.94 94 GLU A CA 1
ATOM 749 C C . GLU A 1 94 ? -4.076 9.275 -16.183 1.00 96.94 94 GLU A C 1
ATOM 751 O O . GLU A 1 94 ? -4.174 10.356 -16.758 1.00 96.94 94 GLU A O 1
ATOM 756 N N . TRP A 1 95 ? -3.886 9.207 -14.862 1.00 97.44 95 TRP A N 1
ATOM 757 C CA . TRP A 1 95 ? -3.820 10.386 -13.997 1.00 97.44 95 TRP A CA 1
ATOM 758 C C . TRP A 1 95 ? -2.385 10.833 -13.693 1.00 97.44 95 TRP A C 1
ATOM 760 O O . TRP A 1 95 ? -2.189 11.724 -12.855 1.00 97.44 95 TRP A O 1
ATOM 770 N N . ALA A 1 96 ? -1.375 10.246 -14.341 1.00 95.50 96 ALA A N 1
ATOM 771 C CA . ALA A 1 96 ? 0.011 10.684 -14.218 1.00 95.50 96 ALA A CA 1
ATOM 772 C C . ALA A 1 96 ? 0.165 12.158 -14.641 1.00 95.50 96 ALA A C 1
ATOM 774 O O . ALA A 1 96 ? -0.541 12.660 -15.510 1.00 95.50 96 ALA A O 1
ATOM 775 N N . GLY A 1 97 ? 1.063 12.893 -13.980 1.00 92.31 97 GLY A N 1
ATOM 776 C CA . GLY A 1 97 ? 1.290 14.320 -14.257 1.00 92.31 97 GLY A CA 1
ATOM 777 C C . GLY A 1 97 ? 0.222 15.283 -13.715 1.00 92.31 97 GLY A C 1
ATOM 778 O O . GLY A 1 97 ? 0.471 16.484 -13.644 1.00 92.31 97 GLY A O 1
ATOM 779 N N . THR A 1 98 ? -0.936 14.795 -13.254 1.00 94.50 98 THR A N 1
ATOM 780 C CA . THR A 1 98 ? -1.908 15.649 -12.550 1.00 94.50 98 THR A CA 1
ATOM 781 C C . THR A 1 98 ? -1.385 16.066 -11.168 1.00 94.50 98 THR A C 1
ATOM 783 O O . THR A 1 98 ? -0.491 15.432 -10.591 1.00 94.50 98 THR A O 1
ATOM 786 N N . ARG A 1 99 ? -1.938 17.143 -10.598 1.00 92.38 99 ARG A N 1
ATOM 787 C CA . ARG A 1 99 ? -1.523 17.648 -9.280 1.00 92.38 99 ARG A CA 1
ATOM 788 C C . ARG A 1 99 ? -2.046 16.740 -8.162 1.00 92.38 99 ARG A C 1
ATOM 790 O O . ARG A 1 99 ? -3.223 16.378 -8.147 1.00 92.38 99 ARG A O 1
ATOM 797 N N . ALA A 1 100 ? -1.193 16.412 -7.190 1.00 90.94 100 ALA A N 1
ATOM 798 C CA . ALA A 1 100 ? -1.599 15.666 -5.998 1.00 90.94 100 ALA A CA 1
ATOM 799 C C . ALA A 1 100 ? -2.797 16.343 -5.305 1.00 90.94 100 ALA A C 1
ATOM 801 O O . ALA A 1 100 ? -2.894 17.570 -5.291 1.00 90.94 100 ALA A O 1
ATOM 802 N N . LYS A 1 101 ? -3.728 15.542 -4.770 1.00 88.88 101 LYS A N 1
ATOM 803 C CA . LYS A 1 101 ? -5.033 15.976 -4.219 1.00 88.88 101 LYS A CA 1
ATOM 804 C C . LYS A 1 101 ? -6.006 16.626 -5.221 1.00 88.88 101 LYS A C 1
ATOM 806 O O . LYS A 1 101 ? -7.118 16.972 -4.846 1.00 88.88 101 LYS A O 1
ATOM 811 N N . HIS A 1 102 ? -5.626 16.763 -6.493 1.00 92.62 102 HIS A N 1
ATOM 812 C CA . HIS A 1 102 ? -6.439 17.370 -7.551 1.00 92.62 102 HIS A CA 1
ATOM 813 C C . HIS A 1 102 ? -6.390 16.534 -8.841 1.00 92.62 102 HIS A C 1
ATOM 815 O O . HIS A 1 102 ? -6.222 17.073 -9.933 1.00 92.62 102 HIS A O 1
ATOM 821 N N . ARG A 1 103 ? -6.523 15.205 -8.714 1.00 94.25 103 ARG A N 1
ATOM 822 C CA . ARG A 1 103 ? -6.473 14.254 -9.845 1.00 94.25 103 ARG A CA 1
ATOM 823 C C . ARG A 1 103 ? -7.825 14.028 -10.539 1.00 94.25 103 ARG A C 1
ATOM 825 O O . ARG A 1 103 ? -7.912 13.252 -11.481 1.00 94.25 103 ARG A O 1
ATOM 832 N N . GLY A 1 104 ? -8.865 14.724 -10.084 1.00 96.25 104 GLY A N 1
ATOM 833 C CA . GLY A 1 104 ? -10.216 14.641 -10.634 1.00 96.25 104 GLY A CA 1
ATOM 834 C C . GLY A 1 104 ? -11.092 13.570 -9.969 1.00 96.25 104 GLY A C 1
ATOM 835 O O . GLY A 1 104 ? -10.596 12.703 -9.247 1.00 96.25 104 GLY A O 1
ATOM 836 N N . PRO A 1 105 ? -12.415 13.643 -10.187 1.00 97.12 105 PRO A N 1
ATOM 837 C CA . PRO A 1 105 ? -13.381 12.776 -9.519 1.00 97.12 105 PRO A CA 1
ATOM 838 C C . PRO A 1 105 ? -13.267 11.310 -9.951 1.00 97.12 105 PRO A C 1
ATOM 840 O O . PRO A 1 105 ? -13.581 10.429 -9.160 1.00 97.12 105 PRO A O 1
ATOM 843 N N . ASP A 1 106 ? -12.811 11.030 -11.171 1.00 97.25 106 ASP A N 1
ATOM 844 C CA . ASP A 1 106 ? -12.722 9.663 -11.702 1.00 97.25 106 ASP A CA 1
ATOM 845 C C . ASP A 1 106 ? -11.622 8.860 -10.998 1.00 97.25 106 ASP A C 1
ATOM 847 O O . ASP A 1 106 ? -11.871 7.747 -10.533 1.00 97.25 106 ASP A O 1
ATOM 851 N N . TYR A 1 107 ? -10.451 9.476 -10.806 1.00 97.50 107 TYR A N 1
ATOM 852 C CA . TYR A 1 107 ? -9.373 8.923 -9.986 1.00 97.50 107 TYR A CA 1
ATOM 853 C C . TYR A 1 107 ? -9.837 8.655 -8.553 1.00 97.50 107 TYR A C 1
ATOM 855 O O . TYR A 1 107 ? -9.580 7.585 -8.003 1.00 97.50 107 TYR A O 1
ATOM 863 N N . GLU A 1 108 ? -10.518 9.627 -7.938 1.00 97.06 108 GLU A N 1
ATOM 864 C CA . GLU A 1 108 ? -10.980 9.492 -6.558 1.00 97.06 108 GLU A CA 1
ATOM 865 C C . GLU A 1 108 ? -12.020 8.376 -6.423 1.00 97.06 108 GLU A C 1
ATOM 867 O O . GLU A 1 108 ? -11.896 7.560 -5.513 1.00 97.06 108 GLU A O 1
ATOM 872 N N . ARG A 1 109 ? -12.973 8.254 -7.359 1.00 97.00 109 ARG A N 1
ATOM 873 C CA . ARG A 1 109 ? -13.929 7.132 -7.373 1.00 97.00 109 ARG A CA 1
ATOM 874 C C . ARG A 1 109 ? -13.219 5.786 -7.498 1.00 97.00 109 ARG A C 1
ATOM 876 O O . ARG A 1 109 ? -13.515 4.883 -6.721 1.00 97.00 109 ARG A O 1
ATOM 883 N N . TYR A 1 110 ? -12.267 5.659 -8.421 1.00 97.88 110 TYR A N 1
ATOM 884 C CA . TYR A 1 110 ? -11.521 4.414 -8.622 1.00 97.88 110 TYR A CA 1
ATOM 885 C C . TYR A 1 110 ? -10.691 4.027 -7.386 1.00 97.88 110 TYR A C 1
ATOM 887 O O . TYR A 1 110 ? -10.773 2.902 -6.890 1.00 97.88 110 TYR A O 1
ATOM 895 N N . LYS A 1 111 ? -9.947 4.986 -6.823 1.00 97.75 111 LYS A N 1
ATOM 896 C CA . LYS A 1 111 ? -9.163 4.804 -5.595 1.00 97.75 111 LYS A CA 1
ATOM 897 C C . LYS A 1 111 ? -10.061 4.409 -4.416 1.00 97.75 111 LYS A C 1
ATOM 899 O O . LYS A 1 111 ? -9.739 3.477 -3.682 1.00 97.75 111 LYS A O 1
ATOM 904 N N . VAL A 1 112 ? -11.196 5.085 -4.237 1.00 97.12 112 VAL A N 1
ATOM 905 C CA . VAL A 1 112 ? -12.147 4.779 -3.159 1.00 97.12 112 VAL A CA 1
ATOM 906 C C . VAL A 1 112 ? -12.764 3.391 -3.333 1.00 97.12 112 VAL A C 1
ATOM 908 O O . VAL A 1 112 ? -12.876 2.682 -2.338 1.00 97.12 112 VAL A O 1
ATOM 911 N N . ALA A 1 113 ? -13.082 2.957 -4.556 1.00 97.81 113 ALA A N 1
ATOM 912 C CA . ALA A 1 113 ? -13.615 1.616 -4.802 1.00 97.81 113 ALA A CA 1
ATOM 913 C C . ALA A 1 113 ? -12.649 0.516 -4.322 1.00 97.81 113 ALA A C 1
ATOM 915 O O . ALA A 1 113 ? -13.050 -0.385 -3.586 1.00 97.81 113 ALA A O 1
ATOM 916 N N . ILE A 1 114 ? -11.354 0.629 -4.646 1.00 98.19 114 ILE A N 1
ATOM 917 C CA . ILE A 1 114 ? -10.327 -0.305 -4.149 1.00 98.19 114 ILE A CA 1
ATOM 918 C C . ILE A 1 114 ? -10.246 -0.261 -2.616 1.00 98.19 114 ILE A C 1
ATOM 920 O O . ILE A 1 114 ? -10.224 -1.303 -1.958 1.00 98.19 114 ILE A O 1
ATOM 924 N N . ALA A 1 115 ? -10.222 0.942 -2.035 1.00 98.38 115 ALA A N 1
ATOM 925 C CA . ALA A 1 115 ? -10.114 1.122 -0.590 1.00 98.38 115 ALA A CA 1
ATOM 926 C C . ALA A 1 115 ? -11.305 0.519 0.171 1.00 98.38 115 ALA A C 1
ATOM 928 O O . ALA A 1 115 ? -11.112 -0.147 1.189 1.00 98.38 115 ALA A O 1
ATOM 929 N N . GLN A 1 116 ? -12.524 0.706 -0.342 1.00 97.75 116 GLN A N 1
ATOM 930 C CA . GLN A 1 116 ? -13.747 0.139 0.222 1.00 97.75 116 GLN A CA 1
ATOM 931 C C . GLN A 1 116 ? -13.722 -1.387 0.173 1.00 97.75 116 GLN A C 1
ATOM 933 O O . GLN A 1 116 ? -13.970 -2.020 1.195 1.00 97.75 116 GLN A O 1
ATOM 938 N N . ARG A 1 117 ? -13.324 -1.989 -0.954 1.00 97.56 117 ARG A N 1
ATOM 939 C CA . ARG A 1 117 ? -13.207 -3.452 -1.079 1.00 97.56 117 ARG A CA 1
ATOM 940 C C . ARG A 1 117 ? -12.184 -4.048 -0.113 1.00 97.56 117 ARG A C 1
ATOM 942 O O . ARG A 1 117 ? -12.448 -5.077 0.512 1.00 97.56 117 ARG A O 1
ATOM 949 N N . LEU A 1 118 ? -11.040 -3.389 0.070 1.00 98.12 118 LEU A N 1
ATOM 950 C CA . LEU A 1 118 ? -10.038 -3.789 1.065 1.00 98.12 118 LEU A CA 1
ATOM 951 C C . LEU A 1 118 ? -10.575 -3.679 2.496 1.00 98.12 118 LEU A C 1
ATOM 953 O O . LEU A 1 118 ? -10.394 -4.602 3.294 1.00 98.12 118 LEU A O 1
ATOM 957 N N . LEU A 1 119 ? -11.252 -2.575 2.817 1.00 98.31 119 LEU A N 1
ATOM 958 C CA . LEU A 1 119 ? -11.849 -2.360 4.131 1.00 98.31 119 LEU A CA 1
ATOM 959 C C . LEU A 1 119 ? -12.956 -3.381 4.424 1.00 98.31 119 LEU A C 1
ATOM 961 O O . LEU A 1 119 ? -12.972 -3.960 5.505 1.00 98.31 119 LEU A O 1
ATOM 965 N N . GLU A 1 120 ? -13.841 -3.658 3.468 1.00 97.50 120 GLU A N 1
ATOM 966 C CA . GLU A 1 120 ? -14.893 -4.673 3.590 1.00 97.50 120 GLU A CA 1
ATOM 967 C C . GLU A 1 120 ? -14.309 -6.045 3.941 1.00 97.50 120 GLU A C 1
ATOM 969 O O . GLU A 1 120 ? -14.780 -6.687 4.884 1.00 97.50 120 GLU A O 1
ATOM 974 N N . ARG A 1 121 ? -13.244 -6.469 3.245 1.00 96.19 121 ARG A N 1
ATOM 975 C CA . ARG A 1 121 ? -12.529 -7.723 3.536 1.00 96.19 121 ARG A CA 1
ATOM 976 C C . ARG A 1 121 ? -11.863 -7.698 4.917 1.00 96.19 121 ARG A C 1
ATOM 978 O O . ARG A 1 121 ? -11.976 -8.670 5.663 1.00 96.19 121 ARG A O 1
ATOM 985 N N . ALA A 1 122 ? -11.245 -6.584 5.318 1.00 97.62 122 ALA A N 1
ATOM 986 C CA . ALA A 1 122 ? -10.694 -6.442 6.670 1.00 97.62 122 ALA A CA 1
ATOM 987 C C . ALA A 1 122 ? -11.787 -6.582 7.745 1.00 97.62 122 ALA A C 1
ATOM 989 O O . ALA A 1 122 ? -11.606 -7.295 8.732 1.00 97.62 122 ALA A O 1
ATOM 990 N N . LEU A 1 123 ? -12.955 -5.975 7.531 1.00 97.81 123 LEU A N 1
ATOM 991 C CA . LEU A 1 123 ? -14.099 -6.018 8.447 1.00 97.81 123 LEU A CA 1
ATOM 992 C C . LEU A 1 123 ? -14.847 -7.361 8.438 1.00 97.81 123 LEU A C 1
ATOM 994 O O . LEU A 1 123 ? -15.683 -7.608 9.308 1.00 97.81 123 LEU A O 1
ATOM 998 N N . GLN A 1 124 ? -14.589 -8.253 7.480 1.00 96.44 124 GLN A N 1
ATOM 999 C CA . GLN A 1 124 ? -14.996 -9.659 7.595 1.00 96.44 124 GLN A CA 1
ATOM 1000 C C . GLN A 1 124 ? -14.130 -10.390 8.628 1.00 96.44 124 GLN A C 1
ATOM 1002 O O . GLN A 1 124 ? -14.647 -11.188 9.406 1.00 96.44 124 GLN A O 1
ATOM 1007 N N . ARG A 1 125 ? -12.827 -10.076 8.691 1.00 95.44 125 ARG A N 1
ATOM 1008 C CA . ARG A 1 125 ? -11.900 -10.655 9.675 1.00 95.44 125 ARG A CA 1
ATOM 1009 C C . ARG A 1 125 ? -12.039 -10.035 11.067 1.00 95.44 125 ARG A C 1
ATOM 1011 O O . ARG A 1 125 ? -11.907 -10.757 12.057 1.00 95.44 125 ARG A O 1
ATOM 1018 N N . PHE A 1 126 ? -12.305 -8.731 11.128 1.00 97.25 126 PHE A N 1
ATOM 1019 C CA . PHE A 1 126 ? -12.450 -7.939 12.354 1.00 97.25 126 PHE A CA 1
ATOM 1020 C C . PHE A 1 126 ? -13.842 -7.281 12.427 1.00 97.25 126 PHE A C 1
ATOM 1022 O O . PHE A 1 126 ? -13.964 -6.057 12.354 1.00 97.25 126 PHE A O 1
ATOM 1029 N N . PRO A 1 127 ? -14.926 -8.072 12.553 1.00 97.94 127 PRO A N 1
ATOM 1030 C CA . PRO A 1 127 ? -16.295 -7.556 12.461 1.00 97.94 127 PRO A CA 1
ATOM 1031 C C . PRO A 1 127 ? -16.661 -6.557 13.564 1.00 97.94 127 PRO A C 1
ATOM 1033 O O . PRO A 1 127 ? -17.469 -5.665 13.320 1.00 97.94 127 PRO A O 1
ATOM 1036 N N . HIS A 1 128 ? -16.032 -6.654 14.737 1.00 97.75 128 HIS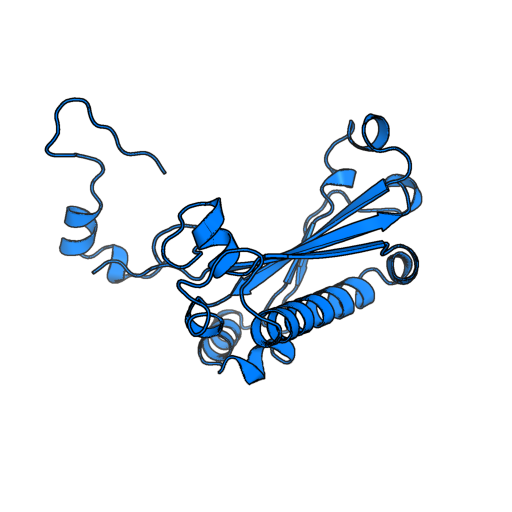 A N 1
ATOM 1037 C CA . HIS A 1 128 ? -16.226 -5.736 15.865 1.00 97.75 128 HIS A CA 1
ATOM 1038 C C . HIS A 1 128 ? -15.692 -4.313 15.611 1.00 97.75 128 HIS A C 1
ATOM 1040 O O . HIS A 1 128 ? -15.928 -3.430 16.426 1.00 97.75 128 HIS A O 1
ATOM 1046 N N . LEU A 1 129 ? -14.978 -4.074 14.502 1.00 98.31 129 LEU A N 1
ATOM 1047 C CA . LEU A 1 129 ? -14.478 -2.746 14.129 1.00 98.31 129 LEU A CA 1
ATOM 1048 C C . LEU A 1 129 ? -15.432 -1.976 13.206 1.00 98.31 129 LEU A C 1
ATOM 1050 O O . LEU A 1 129 ? -15.183 -0.806 12.925 1.00 98.31 129 LEU A O 1
ATOM 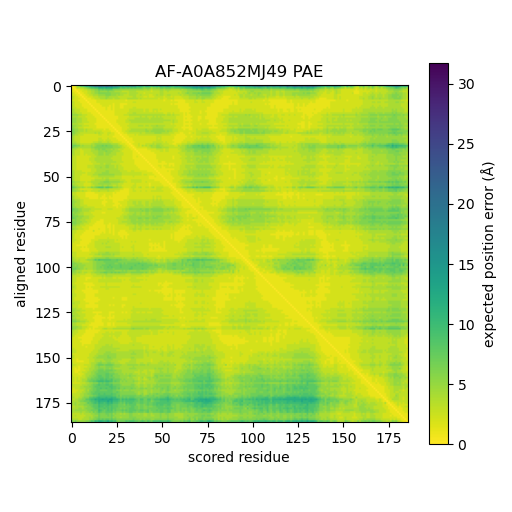1054 N N . ARG A 1 130 ? -16.514 -2.601 12.716 1.00 97.56 130 ARG A N 1
ATOM 1055 C CA . ARG A 1 130 ? -17.407 -2.011 11.698 1.00 97.56 130 ARG A CA 1
ATOM 1056 C C . ARG A 1 130 ? -17.996 -0.669 12.122 1.00 97.56 130 ARG A C 1
ATOM 1058 O O . ARG A 1 130 ? -18.015 0.258 11.323 1.00 97.56 130 ARG A O 1
ATOM 1065 N N . ASP A 1 131 ? -18.439 -0.556 13.369 1.00 97.94 131 ASP A N 1
ATOM 1066 C CA . ASP A 1 131 ? -19.009 0.669 13.942 1.00 97.94 131 ASP A CA 1
ATOM 1067 C C . ASP A 1 131 ? -17.940 1.632 14.491 1.00 97.94 131 ASP A C 1
ATOM 1069 O O . ASP A 1 131 ? -18.271 2.705 15.004 1.00 97.94 131 ASP A O 1
ATOM 1073 N N . LYS A 1 132 ? -16.657 1.258 14.401 1.00 98.50 132 LYS A N 1
ATOM 1074 C CA . LYS A 1 132 ? -15.518 2.022 14.930 1.00 98.50 132 LYS A CA 1
ATOM 1075 C C . LYS A 1 132 ? -14.767 2.802 13.862 1.00 98.50 132 LYS A C 1
ATOM 1077 O O . LYS A 1 132 ? -13.971 3.657 14.225 1.00 98.50 132 LYS A O 1
ATOM 1082 N N . VAL A 1 133 ? -15.003 2.542 12.578 1.00 98.44 133 VAL A N 1
ATOM 1083 C CA . VAL A 1 133 ? -14.358 3.281 11.485 1.00 98.44 133 VAL A CA 1
ATOM 1084 C C . VAL A 1 133 ? -14.853 4.728 11.464 1.00 98.44 133 VAL A C 1
ATOM 1086 O O . VAL A 1 133 ? -16.039 4.976 11.266 1.00 98.44 133 VAL A O 1
ATOM 1089 N N . GLU A 1 134 ? -13.942 5.684 11.643 1.00 97.62 134 GLU A N 1
ATOM 1090 C CA . GLU A 1 134 ? -14.243 7.127 11.578 1.00 97.62 134 GLU A CA 1
ATOM 1091 C C . GLU A 1 134 ? -13.658 7.800 10.339 1.00 97.62 134 GLU A C 1
ATOM 1093 O O . GLU A 1 134 ? -14.158 8.826 9.883 1.00 97.62 134 GLU A O 1
ATOM 1098 N N . PHE A 1 135 ? -12.582 7.233 9.798 1.00 95.69 135 PHE A N 1
ATOM 1099 C CA . PHE A 1 135 ? -11.832 7.830 8.706 1.00 95.69 135 PHE A CA 1
ATOM 1100 C C . PHE A 1 135 ? -11.227 6.751 7.817 1.00 95.69 135 PHE A C 1
ATOM 1102 O O . PHE A 1 135 ? -10.729 5.743 8.320 1.00 95.69 135 PHE A O 1
ATOM 1109 N N . VAL A 1 136 ? -11.246 6.984 6.506 1.00 98.06 136 VAL A N 1
ATOM 1110 C CA . VAL A 1 136 ? -10.605 6.126 5.509 1.00 98.06 136 VAL A CA 1
ATOM 1111 C C . VAL A 1 136 ? -9.930 7.016 4.476 1.00 98.06 136 VAL A C 1
ATOM 1113 O O . VAL A 1 136 ? -10.587 7.813 3.811 1.00 98.06 136 VAL A O 1
ATOM 1116 N N . GLU A 1 137 ? -8.625 6.848 4.310 1.00 97.19 137 GLU A N 1
ATOM 1117 C CA . GLU A 1 137 ? -7.854 7.470 3.236 1.00 97.19 137 GLU A CA 1
ATOM 1118 C C . GLU A 1 137 ? -7.008 6.413 2.542 1.00 97.19 137 GLU A C 1
ATOM 1120 O O . GLU A 1 137 ? -6.607 5.425 3.151 1.00 97.19 137 GLU A O 1
ATOM 1125 N N . ALA A 1 138 ? -6.735 6.608 1.256 1.00 97.62 138 ALA A N 1
ATOM 1126 C CA . ALA A 1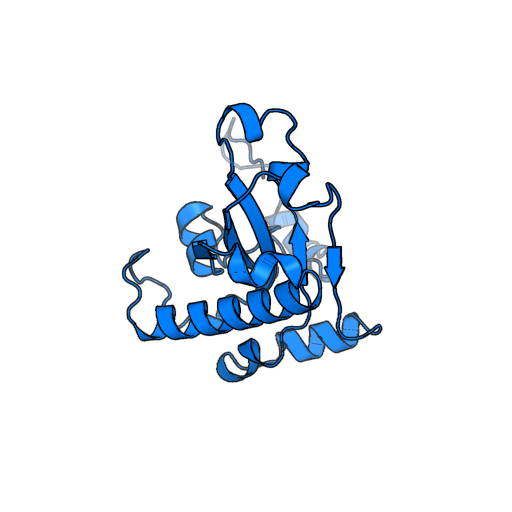 138 ? -5.933 5.674 0.491 1.00 97.62 138 ALA A CA 1
ATOM 1127 C C . ALA A 1 138 ? -4.827 6.365 -0.304 1.00 97.62 138 ALA A C 1
ATOM 1129 O O . ALA A 1 138 ? -5.010 7.460 -0.848 1.00 97.62 138 ALA A O 1
ATOM 1130 N N . ALA A 1 139 ? -3.694 5.679 -0.404 1.00 97.31 139 ALA A N 1
ATOM 1131 C CA . ALA A 1 139 ? -2.550 6.053 -1.216 1.00 97.31 139 ALA A CA 1
ATOM 1132 C C . ALA A 1 139 ? -2.368 5.038 -2.349 1.00 97.31 139 ALA A C 1
ATOM 1134 O O . ALA A 1 139 ? -2.340 3.834 -2.114 1.00 97.31 139 ALA A O 1
ATOM 1135 N N . SER A 1 140 ? -2.251 5.542 -3.577 1.00 97.69 140 SER A N 1
ATOM 1136 C CA . SER A 1 140 ? -1.988 4.748 -4.780 1.00 97.69 140 SER A CA 1
ATOM 1137 C C . SER A 1 140 ? -0.501 4.826 -5.167 1.00 97.69 140 SER A C 1
ATOM 1139 O O . SER A 1 140 ? 0.237 5.637 -4.593 1.00 97.69 140 SER A O 1
ATOM 1141 N N . PRO A 1 141 ? -0.054 4.105 -6.210 1.00 97.56 141 PRO A N 1
ATOM 1142 C CA . PRO A 1 141 ? 1.275 4.304 -6.785 1.00 97.56 141 PRO A CA 1
ATOM 1143 C C . PRO A 1 141 ? 1.581 5.768 -7.159 1.00 97.56 141 PRO A C 1
ATOM 1145 O O . PRO A 1 141 ? 2.701 6.228 -6.955 1.00 97.56 141 PRO A O 1
ATOM 1148 N N . LEU A 1 142 ? 0.588 6.551 -7.608 1.00 97.56 142 LEU A N 1
ATOM 1149 C CA . LEU A 1 142 ? 0.765 7.989 -7.874 1.00 97.56 142 LEU A CA 1
ATOM 1150 C C . LEU A 1 142 ? 0.925 8.831 -6.601 1.00 97.56 142 LEU A C 1
ATOM 1152 O O . LEU A 1 142 ? 1.456 9.943 -6.654 1.00 97.56 142 LEU A O 1
ATOM 1156 N N . THR A 1 143 ? 0.423 8.346 -5.465 1.00 96.50 143 THR A N 1
ATOM 1157 C CA . THR A 1 143 ? 0.679 8.960 -4.159 1.00 96.50 143 THR A CA 1
ATOM 1158 C C . THR A 1 143 ? 2.132 8.715 -3.753 1.00 96.50 143 THR A C 1
ATOM 1160 O O . THR A 1 143 ? 2.824 9.667 -3.394 1.00 96.50 143 THR A O 1
ATOM 1163 N N . ASN A 1 144 ? 2.621 7.479 -3.892 1.00 96.00 144 ASN A N 1
ATOM 1164 C CA . ASN A 1 144 ? 4.014 7.125 -3.599 1.00 96.00 144 ASN A CA 1
ATOM 1165 C C . ASN A 1 144 ? 4.995 7.876 -4.511 1.00 96.00 144 ASN A C 1
ATOM 1167 O O . ASN A 1 144 ? 5.982 8.421 -4.028 1.00 96.00 144 ASN A O 1
ATOM 1171 N N . GLN A 1 145 ? 4.690 7.985 -5.807 1.00 95.69 145 GLN A N 1
ATOM 1172 C CA . GLN A 1 145 ? 5.492 8.768 -6.750 1.00 95.69 145 GLN A CA 1
ATOM 1173 C C . GLN A 1 145 ? 5.631 10.229 -6.314 1.00 95.69 145 GLN A C 1
ATOM 1175 O O . GLN A 1 145 ? 6.714 10.799 -6.406 1.00 95.69 145 GLN A O 1
ATOM 118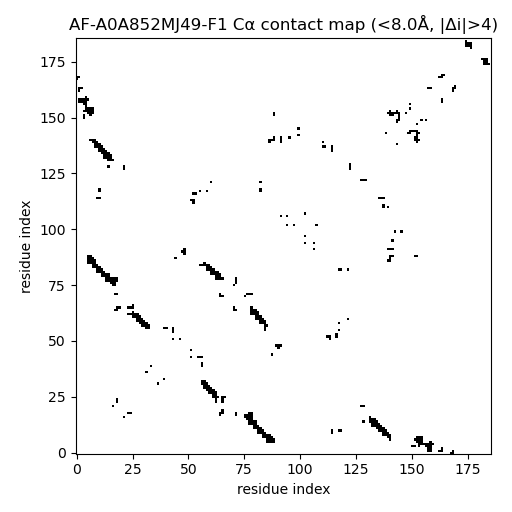0 N N . HIS A 1 146 ? 4.557 10.836 -5.807 1.00 95.50 146 HIS A N 1
ATOM 1181 C CA . HIS A 1 146 ? 4.588 12.228 -5.369 1.00 95.50 146 HIS A CA 1
ATOM 1182 C C . HIS A 1 146 ? 5.355 12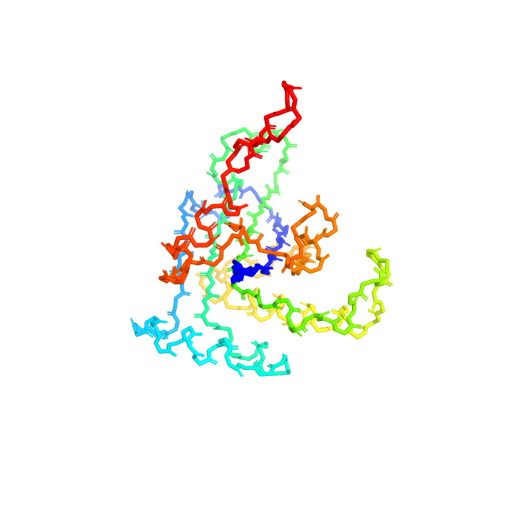.425 -4.055 1.00 95.50 146 HIS A C 1
ATOM 1184 O O . HIS A 1 146 ? 6.178 13.330 -3.964 1.00 95.50 146 HIS A O 1
ATOM 1190 N N . TYR A 1 147 ? 5.070 11.610 -3.035 1.00 95.19 147 TYR A N 1
ATOM 1191 C CA . TYR A 1 147 ? 5.595 11.837 -1.684 1.00 95.19 147 TYR A CA 1
ATOM 1192 C C . TYR A 1 147 ? 6.954 11.188 -1.422 1.00 95.19 147 TYR A C 1
ATOM 1194 O O . TYR A 1 147 ? 7.702 11.685 -0.587 1.00 95.19 147 TYR A O 1
ATOM 1202 N N . LEU A 1 148 ? 7.270 10.090 -2.111 1.00 94.56 148 LEU A N 1
ATOM 1203 C CA . LEU A 1 148 ? 8.503 9.321 -1.912 1.00 94.56 148 LEU A CA 1
ATOM 1204 C C . LEU A 1 148 ? 9.464 9.428 -3.099 1.00 94.56 148 LEU A C 1
ATOM 1206 O O . LEU A 1 148 ? 10.526 8.818 -3.070 1.00 94.56 148 LEU A O 1
ATOM 1210 N N . ALA A 1 149 ? 9.083 10.157 -4.154 1.00 94.38 149 ALA A N 1
ATOM 1211 C CA . ALA A 1 149 ? 9.816 10.215 -5.417 1.00 94.38 149 ALA A CA 1
ATOM 1212 C C . ALA A 1 149 ? 10.085 8.829 -6.045 1.00 94.38 149 ALA A C 1
ATOM 1214 O O . ALA A 1 149 ? 11.025 8.683 -6.819 1.00 94.38 149 ALA A O 1
ATOM 1215 N N . ALA A 1 150 ? 9.251 7.824 -5.741 1.00 94.62 150 ALA A N 1
ATOM 1216 C CA . ALA A 1 150 ? 9.321 6.490 -6.335 1.00 94.62 150 ALA A CA 1
ATOM 1217 C C . ALA A 1 150 ? 8.799 6.536 -7.788 1.00 94.62 150 ALA A C 1
ATOM 1219 O O . ALA A 1 150 ? 7.595 6.737 -7.976 1.00 94.62 150 ALA A O 1
ATOM 1220 N N . PRO A 1 151 ? 9.644 6.373 -8.823 1.00 93.69 151 PRO A N 1
ATOM 1221 C CA . PRO A 1 151 ? 9.288 6.679 -10.213 1.00 93.69 151 PRO A CA 1
ATOM 1222 C C . PRO A 1 151 ? 7.967 6.090 -10.721 1.00 93.69 151 PRO A C 1
ATOM 1224 O O . PRO A 1 151 ? 7.228 6.776 -11.428 1.00 93.69 151 PRO A O 1
ATOM 1227 N N . ARG A 1 152 ? 7.639 4.851 -10.349 1.00 95.69 152 ARG A N 1
ATOM 1228 C CA . ARG A 1 152 ? 6.373 4.166 -10.652 1.00 95.69 152 ARG A CA 1
ATOM 1229 C C . ARG A 1 152 ? 5.648 3.694 -9.384 1.00 95.69 152 ARG A C 1
ATOM 1231 O O . ARG A 1 152 ? 4.809 2.797 -9.433 1.00 95.69 152 ARG A O 1
ATOM 1238 N N . GLY A 1 153 ? 5.912 4.339 -8.249 1.00 95.06 153 GLY A N 1
ATOM 1239 C CA . GLY A 1 153 ? 5.269 4.046 -6.968 1.00 95.06 153 GLY A CA 1
ATOM 1240 C C . GLY A 1 153 ? 5.677 2.715 -6.330 1.00 95.06 153 GLY A C 1
ATOM 1241 O O . GLY A 1 153 ? 4.968 2.238 -5.439 1.00 95.06 153 GLY A O 1
ATOM 1242 N N . GLU A 1 154 ? 6.784 2.129 -6.792 1.00 94.62 154 GLU A N 1
ATOM 1243 C CA . GLU A 1 154 ? 7.396 0.903 -6.283 1.00 94.62 154 GLU A CA 1
ATOM 1244 C C . GLU A 1 154 ? 7.715 0.978 -4.783 1.00 94.62 154 GLU A C 1
ATOM 1246 O O . GLU A 1 154 ? 8.130 2.013 -4.265 1.00 94.62 154 GLU A O 1
ATOM 1251 N N . MET A 1 155 ? 7.549 -0.145 -4.078 1.00 90.94 155 MET A N 1
ATOM 1252 C CA . MET A 1 155 ? 7.912 -0.236 -2.656 1.00 90.94 155 MET A CA 1
ATOM 1253 C C . MET A 1 155 ? 9.408 -0.468 -2.432 1.00 90.94 155 MET A C 1
ATOM 1255 O O . MET A 1 155 ? 9.967 0.019 -1.456 1.00 90.94 155 MET A O 1
ATOM 1259 N N . TYR A 1 156 ? 10.031 -1.255 -3.312 1.00 91.81 156 TYR A N 1
ATOM 1260 C CA . TYR A 1 156 ? 11.386 -1.786 -3.132 1.00 91.81 156 TYR A CA 1
ATOM 1261 C C . TYR A 1 156 ? 12.307 -1.475 -4.321 1.00 91.81 156 TYR A C 1
ATOM 1263 O O . TYR A 1 156 ? 13.290 -2.174 -4.556 1.00 91.81 156 TYR A O 1
ATOM 1271 N N . GLY A 1 157 ? 12.003 -0.426 -5.092 1.00 92.25 157 GLY A N 1
ATOM 1272 C CA . GLY A 1 157 ? 12.840 -0.038 -6.225 1.00 92.25 157 GLY A CA 1
ATOM 1273 C C . GLY A 1 157 ? 12.676 -0.986 -7.417 1.00 92.25 157 GLY A C 1
ATOM 1274 O O . GLY A 1 157 ? 11.639 -1.040 -8.081 1.00 92.25 157 GLY A O 1
ATOM 1275 N N . ALA A 1 158 ? 13.741 -1.730 -7.701 1.00 91.88 158 ALA A N 1
ATOM 1276 C CA . ALA A 1 158 ? 13.814 -2.632 -8.841 1.00 91.88 158 ALA A CA 1
ATOM 1277 C C . ALA A 1 158 ? 12.959 -3.893 -8.652 1.00 91.88 158 ALA A C 1
ATOM 1279 O O . ALA A 1 158 ? 12.833 -4.423 -7.551 1.00 91.88 158 ALA A O 1
ATOM 1280 N N . GLU A 1 159 ? 12.441 -4.420 -9.758 1.00 92.38 159 GLU A N 1
ATOM 1281 C CA . GLU A 1 159 ? 11.726 -5.692 -9.779 1.00 92.38 159 GLU A CA 1
ATOM 1282 C C . GLU A 1 159 ? 12.625 -6.845 -9.311 1.00 92.38 159 GLU A C 1
ATOM 1284 O O . GLU A 1 159 ? 13.837 -6.881 -9.555 1.00 92.38 159 GLU A O 1
ATOM 1289 N N . HIS A 1 160 ? 12.021 -7.812 -8.629 1.00 90.00 160 HIS A N 1
ATOM 1290 C CA . HIS A 1 160 ? 12.694 -9.005 -8.127 1.00 90.00 160 HIS A CA 1
ATOM 1291 C C . HIS A 1 160 ? 12.656 -10.129 -9.172 1.00 90.00 160 HIS A C 1
ATOM 1293 O O . HIS A 1 160 ? 12.184 -11.230 -8.906 1.00 90.00 160 HIS A O 1
ATOM 1299 N N . ASP A 1 161 ? 13.171 -9.849 -10.373 1.00 90.44 161 ASP A N 1
ATOM 1300 C CA . ASP A 1 161 ? 13.300 -10.829 -11.455 1.00 90.44 161 ASP A CA 1
ATOM 1301 C C . ASP A 1 161 ? 14.753 -11.278 -11.677 1.00 90.44 161 ASP A C 1
ATOM 1303 O O . ASP A 1 161 ? 15.702 -10.673 -11.181 1.00 90.44 161 ASP A O 1
ATOM 1307 N N . VAL A 1 162 ? 14.948 -12.362 -12.434 1.00 91.88 162 VAL A N 1
ATOM 1308 C CA . VAL A 1 162 ? 16.291 -12.868 -12.777 1.00 91.88 162 VAL A CA 1
ATOM 1309 C C . VAL A 1 162 ? 17.043 -11.897 -13.701 1.00 91.88 162 VAL A C 1
ATOM 1311 O O . VAL A 1 162 ? 18.272 -11.817 -13.663 1.00 91.88 162 VAL A O 1
ATOM 1314 N N . GLY A 1 163 ? 16.321 -11.113 -14.508 1.00 91.38 163 GLY A N 1
ATOM 1315 C CA . GLY A 1 163 ? 16.892 -10.153 -15.453 1.00 91.38 163 GLY A CA 1
ATOM 1316 C C . GLY A 1 163 ? 17.720 -9.055 -14.781 1.00 91.38 163 GLY A C 1
ATOM 1317 O O . GLY A 1 163 ? 18.696 -8.570 -15.371 1.00 91.38 163 GLY A O 1
ATOM 1318 N N . ARG A 1 164 ? 17.407 -8.716 -13.522 1.00 91.62 164 ARG A N 1
ATOM 1319 C CA . ARG A 1 164 ? 18.178 -7.751 -12.721 1.00 91.62 164 ARG A CA 1
ATOM 1320 C C . ARG A 1 164 ? 19.639 -8.159 -12.498 1.00 91.62 164 ARG A C 1
ATOM 1322 O O . ARG A 1 164 ? 20.472 -7.294 -12.254 1.00 91.62 164 ARG A O 1
ATOM 1329 N N . PHE A 1 165 ? 19.959 -9.452 -12.584 1.00 92.19 165 PHE A N 1
ATOM 1330 C CA . PHE A 1 165 ? 21.317 -9.972 -12.383 1.00 92.19 165 PHE A CA 1
ATOM 1331 C C . PHE A 1 165 ? 22.145 -10.023 -13.673 1.00 92.19 165 PHE A C 1
ATOM 1333 O O . PHE A 1 165 ? 23.289 -10.474 -13.658 1.00 92.19 165 PHE A O 1
ATOM 1340 N N . SER A 1 166 ? 21.601 -9.554 -14.801 1.00 93.25 166 SER A N 1
ATOM 1341 C CA . SER A 1 166 ? 22.371 -9.454 -16.042 1.00 93.25 166 SER A CA 1
ATOM 1342 C C . SER A 1 166 ? 23.568 -8.496 -15.885 1.00 93.25 166 SER A C 1
ATOM 1344 O O . SER A 1 166 ? 23.437 -7.460 -15.223 1.00 93.25 166 SER A O 1
ATOM 1346 N N . PRO A 1 167 ? 24.723 -8.767 -16.532 1.00 93.69 167 PRO A N 1
ATOM 1347 C CA . PRO A 1 167 ? 25.916 -7.924 -16.406 1.00 93.69 167 PRO A CA 1
ATOM 1348 C C . PRO A 1 167 ? 25.663 -6.440 -16.698 1.00 93.69 167 PRO A C 1
ATOM 1350 O O . PRO A 1 167 ? 26.191 -5.573 -16.005 1.00 93.69 167 PRO A O 1
ATOM 1353 N N . ALA A 1 168 ? 24.808 -6.142 -17.683 1.00 92.50 168 ALA A N 1
ATOM 1354 C CA . ALA A 1 168 ? 24.450 -4.775 -18.049 1.00 92.50 168 ALA A CA 1
ATOM 1355 C C . ALA A 1 168 ? 23.660 -4.050 -16.945 1.00 92.50 168 ALA A C 1
ATOM 1357 O O . ALA A 1 168 ? 23.930 -2.884 -16.670 1.00 92.50 168 ALA A O 1
ATOM 1358 N N . VAL A 1 169 ? 22.705 -4.725 -16.292 1.00 92.12 169 VAL A N 1
ATOM 1359 C CA . VAL A 1 169 ? 21.945 -4.126 -15.182 1.00 92.12 169 VAL A CA 1
ATOM 1360 C C . VAL A 1 169 ? 22.838 -3.946 -13.958 1.00 92.12 169 VAL A C 1
ATOM 1362 O O . VAL A 1 169 ? 22.835 -2.872 -13.365 1.00 92.12 169 VAL A O 1
ATOM 1365 N N . VAL A 1 170 ? 23.663 -4.944 -13.630 1.00 91.06 170 VAL A N 1
ATOM 1366 C CA . VAL A 1 170 ? 24.620 -4.853 -12.517 1.00 91.06 170 VAL A CA 1
ATOM 1367 C C . VAL A 1 170 ? 25.603 -3.702 -12.720 1.00 91.06 170 VAL A C 1
ATOM 1369 O O . VAL A 1 170 ? 25.907 -3.002 -11.763 1.00 91.06 170 VAL A O 1
ATOM 1372 N N . ALA A 1 171 ? 26.092 -3.477 -13.944 1.00 90.56 171 ALA A N 1
ATOM 1373 C CA . ALA A 1 171 ? 26.960 -2.343 -14.258 1.00 90.56 171 ALA A CA 1
ATOM 1374 C C . ALA A 1 171 ? 26.235 -0.991 -14.130 1.00 90.56 171 ALA A C 1
ATOM 1376 O O . ALA A 1 171 ? 26.809 -0.051 -13.590 1.00 90.56 171 ALA A O 1
ATOM 1377 N N . ALA A 1 172 ? 24.979 -0.901 -14.580 1.00 88.44 172 ALA A N 1
ATOM 1378 C CA . ALA A 1 172 ? 24.189 0.331 -14.533 1.00 88.44 172 ALA A CA 1
ATOM 1379 C C . ALA A 1 172 ? 23.714 0.718 -13.119 1.00 88.44 172 ALA A C 1
ATOM 1381 O O . ALA A 1 172 ? 23.458 1.890 -12.868 1.00 88.44 172 ALA A O 1
ATOM 1382 N N . MET A 1 173 ? 23.588 -0.253 -12.210 1.00 87.75 173 MET A N 1
ATOM 1383 C CA . MET A 1 173 ? 23.063 -0.060 -10.850 1.00 87.75 173 MET A CA 1
ATOM 1384 C C . MET A 1 173 ? 24.160 0.008 -9.775 1.00 87.75 173 MET A C 1
ATOM 1386 O O . MET A 1 173 ? 23.865 -0.112 -8.586 1.00 87.75 173 MET A O 1
ATOM 1390 N N . ARG A 1 174 ? 25.436 0.155 -10.157 1.00 88.06 174 ARG A N 1
ATOM 1391 C CA . ARG A 1 174 ? 26.527 0.296 -9.180 1.00 88.06 174 ARG A CA 1
ATOM 1392 C C . ARG A 1 174 ? 26.382 1.608 -8.413 1.00 88.06 174 ARG A C 1
ATOM 1394 O O . ARG A 1 174 ? 26.052 2.636 -8.989 1.00 88.06 174 ARG A O 1
ATOM 1401 N N . ALA A 1 175 ? 26.691 1.568 -7.119 1.00 89.62 175 ALA A N 1
ATOM 1402 C CA . ALA A 1 175 ? 26.686 2.759 -6.269 1.00 89.62 175 ALA A CA 1
ATOM 1403 C C . ALA A 1 175 ? 27.849 3.725 -6.573 1.00 89.62 175 ALA A C 1
ATOM 1405 O O . ALA A 1 175 ? 27.812 4.879 -6.152 1.00 89.62 175 ALA A O 1
ATOM 1406 N N . GLU A 1 176 ? 28.886 3.252 -7.273 1.00 89.44 176 GLU A N 1
ATOM 1407 C CA . GLU A 1 176 ? 30.014 4.075 -7.706 1.00 89.44 176 GLU A CA 1
ATOM 1408 C C . GLU A 1 176 ? 29.548 5.119 -8.723 1.00 89.44 176 GLU A C 1
ATOM 1410 O O . GLU A 1 176 ? 28.939 4.788 -9.740 1.00 89.44 176 GLU A O 1
ATOM 1415 N N . THR A 1 177 ? 29.852 6.388 -8.451 1.00 92.12 177 THR A N 1
ATOM 1416 C CA . THR A 1 177 ? 29.474 7.507 -9.317 1.00 92.12 177 THR A CA 1
ATOM 1417 C C . THR A 1 177 ? 30.722 8.164 -9.917 1.00 92.12 177 THR A C 1
ATOM 1419 O O . THR A 1 177 ? 31.780 8.165 -9.285 1.00 92.12 177 THR A O 1
ATOM 1422 N N . PRO A 1 178 ? 30.630 8.780 -11.112 1.00 93.31 178 PRO A N 1
ATOM 1423 C CA . PRO A 1 178 ? 31.744 9.542 -11.684 1.00 93.31 178 PRO A CA 1
ATOM 1424 C C . PRO A 1 178 ? 32.009 10.865 -10.941 1.00 93.31 178 PRO A C 1
ATOM 1426 O O . PRO A 1 178 ? 32.980 11.560 -11.238 1.00 93.31 178 PRO A O 1
ATOM 1429 N N . VAL A 1 179 ? 31.143 11.246 -9.994 1.00 96.25 179 VAL A N 1
ATOM 1430 C CA . VAL A 1 179 ? 31.242 12.494 -9.238 1.00 96.25 179 VAL A CA 1
ATOM 1431 C C . VAL A 1 179 ? 31.950 12.215 -7.917 1.00 96.25 179 VAL A C 1
ATOM 1433 O O . VAL A 1 179 ? 31.454 11.497 -7.050 1.00 96.25 179 VAL A O 1
ATOM 1436 N N . LYS A 1 180 ? 33.129 12.815 -7.739 1.00 95.81 180 LYS A N 1
ATOM 1437 C CA . LYS A 1 180 ? 33.915 12.651 -6.513 1.00 95.81 180 LYS A CA 1
ATOM 1438 C C . LYS A 1 180 ? 33.094 13.054 -5.281 1.00 95.81 180 LYS A C 1
ATOM 1440 O O . LYS A 1 180 ? 32.503 14.129 -5.258 1.00 95.81 180 LYS A O 1
ATOM 1445 N N . ASN A 1 181 ? 33.133 12.217 -4.242 1.00 95.44 181 ASN A N 1
ATOM 1446 C CA . ASN A 1 181 ? 32.423 12.397 -2.967 1.00 95.44 181 ASN A CA 1
ATOM 1447 C C . ASN A 1 181 ? 30.884 12.391 -3.064 1.00 95.44 181 ASN A C 1
ATOM 1449 O O . ASN A 1 181 ? 30.226 12.786 -2.102 1.00 95.44 181 ASN A O 1
ATOM 1453 N N . LEU A 1 182 ? 30.307 11.935 -4.181 1.00 95.38 182 LEU A N 1
ATOM 1454 C CA . LEU A 1 182 ? 28.880 11.640 -4.269 1.00 95.38 182 LEU A CA 1
ATOM 1455 C C . LEU A 1 182 ? 28.644 10.154 -3.986 1.00 95.38 182 LEU A C 1
ATOM 1457 O O . LEU A 1 182 ? 29.158 9.287 -4.693 1.00 95.38 182 LEU A O 1
ATOM 1461 N N . TYR A 1 183 ? 27.828 9.884 -2.971 1.00 92.38 183 TYR A N 1
ATOM 1462 C CA . TYR A 1 183 ? 27.461 8.542 -2.534 1.00 92.38 183 TYR A CA 1
ATOM 1463 C C . TYR A 1 183 ? 25.970 8.313 -2.772 1.00 92.38 183 TYR A C 1
ATOM 1465 O O . TYR A 1 183 ? 25.159 9.210 -2.538 1.00 92.38 183 TYR A O 1
ATOM 1473 N N . LEU A 1 184 ? 25.617 7.109 -3.218 1.00 92.25 184 LEU A N 1
ATOM 1474 C CA . LEU A 1 184 ? 24.232 6.681 -3.390 1.00 92.25 184 LEU A CA 1
ATOM 1475 C C . LEU A 1 184 ? 23.828 5.765 -2.231 1.00 92.25 184 LEU A C 1
ATOM 1477 O O . LEU A 1 184 ? 24.595 4.893 -1.827 1.00 92.25 184 LEU A O 1
ATOM 1481 N N . THR A 1 185 ? 22.623 5.971 -1.709 1.00 88.69 185 THR A N 1
ATOM 1482 C CA . THR A 1 185 ? 21.990 5.135 -0.683 1.00 88.69 185 THR A CA 1
ATOM 1483 C C . THR A 1 185 ? 20.493 5.054 -0.970 1.00 88.69 185 THR A C 1
ATOM 1485 O O . THR A 1 185 ? 19.933 5.995 -1.541 1.00 88.69 185 THR A O 1
ATOM 1488 N N . GLY A 1 186 ? 19.862 3.938 -0.615 1.00 83.12 186 GLY A N 1
ATOM 1489 C CA . GLY A 1 186 ? 18.460 3.639 -0.899 1.00 83.12 186 GLY A CA 1
ATOM 1490 C C . GLY A 1 186 ? 18.120 2.188 -0.615 1.00 83.12 186 GLY A C 1
ATOM 1491 O O . GLY A 1 186 ? 19.063 1.365 -0.567 1.00 83.12 186 GLY A O 1
#

Radius of gyration: 18.94 Å; Cα contacts (8 Å, |Δi|>4): 289; chains: 1; bounding box: 53×39×44 Å